Protein AF-A0A8T2MZB4-F1 (afdb_monomer_lite)

pLDDT: mean 82.2, std 11.75, range [48.06, 97.0]

InterPro domains:
  IPR006904 Protein of unknown function DUF716 [PF04819] (97-172)
  IPR042127 Transmembrane protein 45 [PTHR16007] (1-105)

Radius of gyration: 24.37 Å; chains: 1; bounding box: 80×45×60 Å

Organism: NCBI:txid121402

Foldseek 3Di:
DDALCNLLVLLVVLQVVLLVLLQVLLLLVLVCVVDPPPPPDPPVVVLVVLLVQLVVLLVVLVVQPPPPPPPCQADPVVRDGDPPVCVVVNVVSVVSNVLSVCSNPVPPDSVSSLVSSLVSNLSSVVSNVVSCQCHPPDDDHHDPPDPVSVVCSVVVSVVSSVVSVVSSVVSSVVSVVVSVVVVVVVVVVVVVVVVVVVVVVVD

Structure (mmCIF, N/CA/C/O backbone):
data_AF-A0A8T2MZB4-F1
#
_entry.id   AF-A0A8T2MZB4-F1
#
loop_
_atom_site.group_PDB
_atom_site.id
_atom_site.type_symbol
_atom_site.label_atom_id
_atom_site.label_alt_id
_atom_site.label_comp_id
_atom_site.label_asym_id
_atom_site.label_entity_id
_atom_site.label_seq_id
_atom_site.pdbx_PDB_ins_code
_atom_site.Cartn_x
_atom_site.Cartn_y
_atom_site.Cartn_z
_atom_site.occupancy
_atom_site.B_iso_or_equiv
_atom_site.auth_seq_id
_atom_site.auth_comp_id
_atom_site.auth_asym_id
_atom_site.auth_atom_id
_atom_site.pdbx_PDB_model_num
ATOM 1 N N . MET A 1 1 ? 6.663 -14.158 -22.950 1.00 48.06 1 MET A N 1
ATOM 2 C CA . MET A 1 1 ? 7.097 -12.838 -23.460 1.00 48.06 1 MET A CA 1
ATOM 3 C C . MET A 1 1 ? 6.573 -11.789 -22.487 1.00 48.06 1 MET A C 1
ATOM 5 O O . MET A 1 1 ? 5.388 -11.847 -22.174 1.00 48.06 1 MET A O 1
ATOM 9 N N . ALA A 1 2 ? 7.429 -10.935 -21.920 1.00 68.12 2 ALA A N 1
ATOM 10 C CA . ALA A 1 2 ? 6.992 -9.907 -20.970 1.00 68.12 2 ALA A CA 1
ATOM 11 C C . ALA A 1 2 ? 6.091 -8.887 -21.687 1.00 68.12 2 ALA A C 1
ATOM 13 O O . ALA A 1 2 ? 6.377 -8.512 -22.820 1.00 68.12 2 ALA A O 1
ATOM 14 N N . ASN A 1 3 ? 4.989 -8.481 -21.059 1.00 82.94 3 ASN A N 1
ATOM 15 C CA . ASN A 1 3 ? 4.061 -7.497 -21.612 1.00 82.94 3 ASN A CA 1
ATOM 16 C C . ASN A 1 3 ? 3.444 -6.646 -20.492 1.00 82.94 3 ASN A C 1
ATOM 18 O O . ASN A 1 3 ? 3.556 -6.978 -19.306 1.00 82.94 3 ASN A O 1
ATOM 22 N N . PHE A 1 4 ? 2.763 -5.565 -20.878 1.00 84.75 4 PHE A N 1
ATOM 23 C CA . PHE A 1 4 ? 2.080 -4.673 -19.941 1.00 84.75 4 PHE A CA 1
ATOM 24 C C . PHE A 1 4 ? 1.067 -5.419 -19.062 1.00 84.75 4 PHE A C 1
ATOM 26 O O . PHE A 1 4 ? 1.038 -5.226 -17.851 1.00 84.75 4 PHE A O 1
ATOM 33 N N . LYS A 1 5 ? 0.281 -6.339 -19.643 1.00 83.56 5 LYS A N 1
ATOM 34 C CA . LYS A 1 5 ? -0.719 -7.132 -18.903 1.00 83.56 5 LYS A CA 1
ATOM 35 C C . LYS A 1 5 ? -0.090 -7.959 -17.775 1.00 83.56 5 LYS A C 1
ATOM 37 O O . LYS A 1 5 ? -0.665 -8.039 -16.695 1.00 83.56 5 LYS A O 1
ATOM 42 N N . GLY A 1 6 ? 1.097 -8.518 -18.004 1.00 81.88 6 GLY A N 1
ATOM 43 C CA . GLY A 1 6 ? 1.862 -9.279 -17.017 1.00 81.88 6 GLY A CA 1
ATOM 44 C C . GLY A 1 6 ? 2.345 -8.442 -15.831 1.00 81.88 6 GLY A C 1
ATOM 45 O O . GLY A 1 6 ? 2.576 -9.005 -14.770 1.00 81.88 6 GLY A O 1
ATOM 46 N N . HIS A 1 7 ? 2.436 -7.117 -15.979 1.00 83.12 7 HIS A N 1
ATOM 47 C CA . HIS A 1 7 ? 2.750 -6.186 -14.889 1.00 83.12 7 HIS A CA 1
ATOM 48 C C . HIS A 1 7 ? 1.477 -5.599 -14.258 1.00 83.12 7 HIS A C 1
ATOM 50 O O . HIS A 1 7 ? 1.369 -5.501 -13.038 1.00 83.12 7 HIS A O 1
ATOM 56 N N . ALA A 1 8 ? 0.468 -5.276 -15.070 1.00 87.75 8 ALA A N 1
ATOM 57 C CA . ALA A 1 8 ? -0.791 -4.701 -14.605 1.00 87.75 8 ALA A CA 1
ATOM 58 C C . ALA A 1 8 ? -1.623 -5.675 -13.754 1.00 87.75 8 ALA A C 1
ATOM 60 O O . ALA A 1 8 ? -2.309 -5.244 -12.829 1.00 87.75 8 ALA A O 1
ATOM 61 N N . LEU A 1 9 ? -1.566 -6.982 -14.038 1.00 88.06 9 LEU A N 1
ATOM 62 C CA . LEU A 1 9 ? -2.318 -8.001 -13.299 1.00 88.06 9 LEU A CA 1
ATOM 63 C C . LEU A 1 9 ? -1.845 -8.163 -11.840 1.00 88.06 9 LEU A C 1
ATOM 65 O O . LEU A 1 9 ? -2.681 -8.007 -10.945 1.00 88.06 9 LEU A O 1
ATOM 69 N N . PRO A 1 10 ? -0.548 -8.400 -11.545 1.00 87.12 10 PRO A N 1
ATOM 70 C CA . PRO A 1 10 ? -0.070 -8.379 -10.163 1.00 87.12 10 PRO A CA 1
ATOM 71 C C . PRO A 1 10 ? -0.248 -6.994 -9.527 1.00 87.12 10 PRO A C 1
ATOM 73 O O . PRO A 1 10 ? -0.657 -6.916 -8.369 1.00 87.12 10 PRO A O 1
ATOM 76 N N . GLY A 1 11 ? -0.052 -5.905 -10.283 1.00 89.62 11 GLY A N 1
ATOM 77 C CA . GLY A 1 11 ? -0.312 -4.543 -9.807 1.00 89.62 11 GLY A CA 1
ATOM 78 C C . GLY A 1 11 ? -1.746 -4.344 -9.302 1.00 89.62 11 GLY A C 1
ATOM 79 O O . GLY A 1 11 ? -1.952 -3.869 -8.187 1.00 89.62 11 GLY A O 1
ATOM 80 N N . SER A 1 12 ? -2.739 -4.788 -10.078 1.00 91.94 12 SER A N 1
ATOM 81 C CA . SER A 1 12 ? -4.162 -4.746 -9.712 1.00 91.94 12 SER A CA 1
ATOM 82 C C . SER A 1 12 ? -4.444 -5.520 -8.427 1.00 91.94 12 SER A C 1
ATOM 84 O O . SER A 1 12 ? -5.143 -5.022 -7.546 1.00 91.94 12 SER A O 1
ATOM 86 N N . PHE A 1 13 ? -3.882 -6.726 -8.300 1.00 90.81 13 PHE A N 1
ATOM 87 C CA . PHE A 1 13 ? -4.045 -7.554 -7.107 1.00 90.81 13 PHE A CA 1
ATOM 88 C C . PHE A 1 13 ? -3.525 -6.830 -5.858 1.00 90.81 13 PHE A C 1
ATOM 90 O O . PHE A 1 13 ? -4.257 -6.676 -4.881 1.00 90.81 13 PHE A O 1
ATOM 97 N N . PHE A 1 14 ? -2.298 -6.307 -5.905 1.00 91.81 14 PHE A N 1
ATOM 98 C CA . PHE A 1 14 ? -1.714 -5.574 -4.781 1.00 91.81 14 PHE A CA 1
ATOM 99 C C . PHE A 1 14 ? -2.481 -4.290 -4.437 1.00 91.81 14 PHE A C 1
ATOM 101 O O . PHE A 1 14 ? -2.674 -4.010 -3.254 1.00 91.81 14 PHE A O 1
ATOM 108 N N . LEU A 1 15 ? -2.976 -3.548 -5.434 1.00 92.94 15 LEU A N 1
ATOM 109 C CA . LEU A 1 15 ? -3.782 -2.344 -5.207 1.00 92.94 15 LEU A CA 1
ATOM 110 C C . LEU A 1 15 ? -5.116 -2.651 -4.532 1.00 92.94 15 LEU A C 1
ATOM 112 O O . LEU A 1 15 ? -5.453 -2.008 -3.541 1.00 92.94 15 LEU A O 1
ATOM 116 N N . LEU A 1 16 ? -5.865 -3.632 -5.038 1.00 92.94 16 LEU A N 1
ATOM 117 C CA . LEU A 1 16 ? -7.175 -3.981 -4.489 1.00 92.94 16 LEU A CA 1
ATOM 118 C C . LEU A 1 16 ? -7.058 -4.459 -3.041 1.00 92.94 16 LEU A C 1
ATOM 120 O O . LEU A 1 16 ? -7.773 -3.966 -2.170 1.00 92.94 16 LEU A O 1
ATOM 124 N N . PHE A 1 17 ? -6.118 -5.368 -2.766 1.00 90.56 17 PHE A N 1
ATOM 125 C CA . PHE A 1 17 ? -5.876 -5.842 -1.406 1.00 90.56 17 PHE A CA 1
ATOM 126 C C . PHE A 1 17 ? -5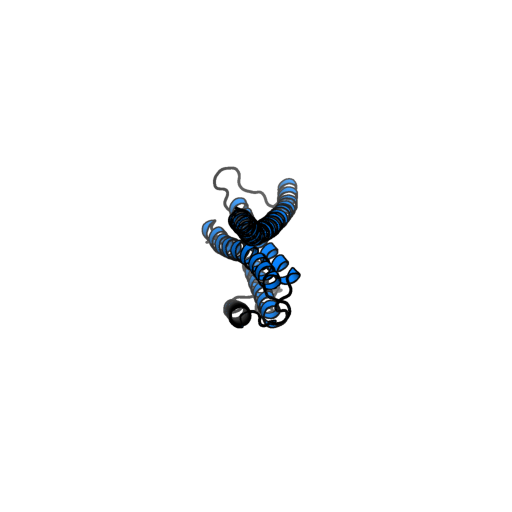.317 -4.736 -0.503 1.00 90.56 17 PHE A C 1
ATOM 128 O O . PHE A 1 17 ? -5.767 -4.594 0.632 1.00 90.56 17 PHE A O 1
ATOM 135 N N . GLY A 1 18 ? -4.389 -3.915 -1.000 1.00 92.00 18 GLY A N 1
ATOM 136 C CA . GLY A 1 18 ? -3.830 -2.775 -0.275 1.00 92.00 18 GLY A CA 1
ATOM 137 C C . GLY A 1 18 ? -4.894 -1.764 0.156 1.00 92.00 18 GLY A C 1
ATOM 138 O O . GLY A 1 18 ? -4.974 -1.418 1.336 1.00 92.00 18 GLY A O 1
ATOM 139 N N . LEU A 1 19 ? -5.763 -1.355 -0.774 1.00 92.00 19 LEU A N 1
ATOM 140 C CA . LEU A 1 19 ? -6.878 -0.445 -0.505 1.00 92.00 19 LEU A CA 1
ATOM 141 C C . LEU A 1 19 ? -7.899 -1.069 0.450 1.00 92.00 19 LEU A C 1
ATOM 143 O O . LEU A 1 19 ? -8.295 -0.427 1.423 1.00 92.00 19 LEU A O 1
ATOM 147 N N . TRP A 1 20 ? -8.262 -2.336 0.233 1.00 91.19 20 TRP A N 1
ATOM 148 C CA . TRP A 1 20 ? -9.129 -3.085 1.144 1.00 91.19 20 TRP A CA 1
ATOM 149 C C . TRP A 1 20 ? -8.587 -3.088 2.579 1.00 91.19 20 TRP A C 1
ATOM 151 O O . TRP A 1 20 ? -9.307 -2.774 3.528 1.00 91.19 20 TRP A O 1
ATOM 161 N N . TRP A 1 21 ? -7.299 -3.387 2.751 1.00 89.75 21 TRP A N 1
ATOM 162 C CA . TRP A 1 21 ? -6.653 -3.384 4.058 1.00 89.75 21 TRP A CA 1
ATOM 163 C C . TRP A 1 21 ? -6.601 -1.986 4.677 1.00 89.75 21 TRP A C 1
ATOM 165 O O . TRP A 1 21 ? -6.874 -1.852 5.870 1.00 89.75 21 TRP A O 1
ATOM 175 N N . SER A 1 22 ? -6.360 -0.945 3.874 1.00 90.44 22 SER A N 1
ATOM 176 C CA . SER A 1 22 ? -6.352 0.445 4.353 1.00 90.44 22 SER A CA 1
ATOM 177 C C . SER A 1 22 ? -7.692 0.897 4.954 1.00 90.44 22 SER A C 1
ATOM 179 O O . SER A 1 22 ? -7.705 1.794 5.788 1.00 90.44 22 SER A O 1
ATOM 181 N N . VAL A 1 23 ? -8.805 0.252 4.580 1.00 88.62 23 VAL A N 1
ATOM 182 C CA . VAL A 1 23 ? -10.151 0.515 5.117 1.00 88.62 23 VAL A CA 1
ATOM 183 C C . VAL A 1 23 ? -10.511 -0.448 6.255 1.00 88.62 23 VAL A C 1
ATOM 185 O O . VAL A 1 23 ? -11.019 -0.019 7.293 1.00 88.62 23 VAL A O 1
ATOM 188 N N . LYS A 1 24 ? -10.207 -1.749 6.112 1.00 86.06 24 LYS A N 1
ATOM 189 C CA . LYS A 1 24 ? -10.470 -2.792 7.129 1.00 86.06 24 LYS A CA 1
ATOM 190 C C . LYS A 1 24 ? -9.876 -2.420 8.492 1.00 86.06 24 LYS A C 1
ATOM 192 O O . LYS A 1 24 ? -10.519 -2.631 9.521 1.00 86.06 24 LYS A O 1
ATOM 197 N N . TYR A 1 25 ? -8.652 -1.894 8.512 1.00 83.38 25 TYR A N 1
ATOM 198 C CA . TYR A 1 25 ? -7.907 -1.670 9.751 1.00 83.38 25 TYR A CA 1
ATOM 199 C C . TYR A 1 25 ? -8.412 -0.495 10.600 1.00 83.38 25 TYR A C 1
ATOM 201 O O . TYR A 1 25 ? -8.701 -0.718 11.781 1.00 83.38 25 TYR A O 1
ATOM 209 N N . PRO A 1 26 ? -8.626 0.716 10.048 1.00 84.00 26 PRO A N 1
ATOM 210 C CA . PRO A 1 26 ? -9.285 1.784 10.794 1.00 84.00 26 PRO A CA 1
ATOM 211 C C . PRO A 1 26 ? -10.687 1.375 11.268 1.00 84.00 26 PRO A C 1
ATOM 213 O O . PRO A 1 26 ? -11.017 1.610 12.426 1.00 84.00 26 PRO A O 1
ATOM 216 N N . LEU A 1 27 ? -11.475 0.667 10.444 1.00 83.19 27 LEU A N 1
ATOM 217 C CA . LEU A 1 27 ? -12.797 0.165 10.851 1.00 83.19 27 LEU A CA 1
ATOM 218 C C . LEU A 1 27 ? -12.718 -0.770 12.064 1.00 83.19 27 LEU A C 1
ATOM 220 O O . LEU A 1 27 ? -13.502 -0.641 13.005 1.00 83.19 27 LEU A O 1
ATOM 224 N N . ARG A 1 28 ? -11.750 -1.696 12.078 1.00 80.56 28 ARG A N 1
ATOM 225 C CA . ARG A 1 28 ? -11.491 -2.577 13.228 1.00 80.56 28 ARG A CA 1
ATOM 226 C C . ARG A 1 28 ? -11.149 -1.766 14.479 1.00 80.56 28 ARG A C 1
ATOM 228 O O . ARG A 1 28 ? -11.620 -2.099 15.567 1.00 80.56 28 ARG A O 1
ATOM 235 N N . GLN A 1 29 ? -10.341 -0.719 14.337 1.00 78.69 29 GLN A N 1
ATOM 236 C CA . GLN A 1 29 ? -9.942 0.148 15.444 1.00 78.69 29 GLN A CA 1
ATOM 237 C C . GLN A 1 29 ? -11.126 0.950 16.003 1.00 78.69 29 GLN A C 1
ATOM 239 O O . GLN A 1 29 ? -11.317 0.995 17.221 1.00 78.69 29 GLN A O 1
ATOM 244 N N . CYS A 1 30 ? -11.957 1.516 15.130 1.00 78.12 30 CYS A N 1
ATOM 245 C CA . CYS A 1 30 ? -13.206 2.185 15.488 1.00 78.12 30 CYS A CA 1
ATOM 246 C C . CYS A 1 30 ? -14.147 1.234 16.235 1.00 78.12 30 CYS A C 1
ATOM 248 O O . CYS A 1 30 ? -14.628 1.529 17.330 1.00 78.12 30 CYS A O 1
ATOM 250 N N . TRP A 1 31 ? -14.312 0.015 15.718 1.00 75.50 31 TRP A N 1
ATOM 251 C CA . TRP A 1 31 ? -15.112 -1.014 16.378 1.00 75.50 31 TRP A CA 1
ATOM 252 C C . TRP A 1 31 ? -14.603 -1.336 17.789 1.00 75.50 31 TRP A C 1
ATOM 254 O O . TRP A 1 31 ? -15.399 -1.461 18.721 1.00 75.50 31 TRP A O 1
ATOM 264 N N . ARG A 1 32 ? -13.279 -1.434 17.988 1.00 71.62 32 ARG A N 1
ATOM 265 C CA . ARG A 1 32 ? -12.690 -1.638 19.326 1.00 71.62 32 ARG A CA 1
ATOM 266 C C . ARG A 1 32 ? -13.008 -0.491 20.275 1.00 71.62 32 ARG A C 1
ATOM 268 O O . ARG A 1 32 ? -13.353 -0.743 21.425 1.00 71.62 32 ARG A O 1
ATOM 275 N N . ARG A 1 33 ? -12.918 0.755 19.804 1.00 70.50 33 ARG A N 1
ATOM 276 C CA . ARG A 1 33 ? -13.281 1.943 20.593 1.00 70.50 33 ARG A CA 1
ATOM 277 C C . ARG A 1 33 ? -14.776 1.970 20.931 1.00 70.50 33 ARG A C 1
ATOM 279 O O . ARG A 1 33 ? -15.173 2.620 21.896 1.00 70.50 33 ARG A O 1
ATOM 286 N N . GLY A 1 34 ? -15.618 1.304 20.138 1.00 65.19 34 GLY A N 1
ATOM 287 C CA . GLY A 1 34 ? -17.073 1.164 20.313 1.00 65.19 34 GLY A CA 1
ATOM 288 C C . GLY A 1 34 ? -17.515 0.284 21.470 1.00 65.19 34 GLY A C 1
ATOM 289 O O . GLY A 1 34 ? -18.608 0.483 21.999 1.00 65.19 34 GLY A O 1
ATOM 290 N N . GLN A 1 35 ? -16.693 -0.681 21.876 1.00 64.81 35 GLN A N 1
ATOM 291 C CA . GLN A 1 35 ? -17.111 -1.672 22.859 1.00 64.81 35 GLN A CA 1
ATOM 292 C C . GLN A 1 35 ? -17.032 -1.133 24.301 1.00 64.81 35 GLN A C 1
ATOM 294 O O . GLN A 1 35 ? -16.045 -0.494 24.673 1.00 64.81 35 GLN A O 1
ATOM 299 N N . PRO A 1 36 ? -18.043 -1.407 25.152 1.00 58.94 36 PRO A N 1
ATOM 300 C CA . PRO A 1 36 ? -18.000 -1.045 26.565 1.00 58.94 36 PRO A CA 1
ATOM 301 C C . PRO A 1 36 ? -16.822 -1.736 27.270 1.00 58.94 36 PRO A C 1
ATOM 303 O O . PRO A 1 36 ? -16.539 -2.910 27.019 1.00 58.94 36 PRO A O 1
ATOM 306 N N . ARG A 1 37 ? -16.165 -0.995 28.178 1.00 55.53 37 ARG A N 1
ATOM 307 C CA . ARG A 1 37 ? -14.866 -1.258 28.846 1.00 55.53 37 ARG A CA 1
ATOM 308 C C . ARG A 1 37 ? -14.662 -2.625 29.543 1.00 55.53 37 ARG A C 1
ATOM 310 O O . ARG A 1 37 ? -13.612 -2.829 30.135 1.00 55.53 37 ARG A O 1
ATOM 317 N N . GLY A 1 38 ? -15.600 -3.568 29.468 1.00 53.62 38 GLY A N 1
ATOM 318 C CA . GLY A 1 38 ? -15.530 -4.873 30.140 1.00 53.62 38 GLY A CA 1
ATOM 319 C C . GLY A 1 38 ? -15.660 -6.109 29.244 1.00 53.62 38 GLY A C 1
ATOM 320 O O . GLY A 1 38 ? -15.556 -7.220 29.752 1.00 53.62 38 GLY A O 1
ATOM 321 N N . ARG A 1 39 ? -15.887 -5.973 27.927 1.00 52.78 39 ARG A N 1
ATOM 322 C CA . ARG A 1 39 ? -16.076 -7.127 27.020 1.00 52.78 39 ARG A CA 1
ATOM 323 C C . ARG A 1 39 ? -14.993 -7.164 25.943 1.00 52.78 39 ARG A C 1
ATOM 325 O O . ARG A 1 39 ? -15.271 -7.062 24.758 1.00 52.78 39 ARG A O 1
ATOM 332 N N . SER A 1 40 ? -13.743 -7.329 26.369 1.00 49.91 40 SER A N 1
ATOM 333 C CA . SER A 1 40 ? -12.529 -7.372 25.536 1.00 49.91 40 SER A CA 1
ATOM 334 C C . SER A 1 40 ? -12.366 -8.656 24.704 1.00 4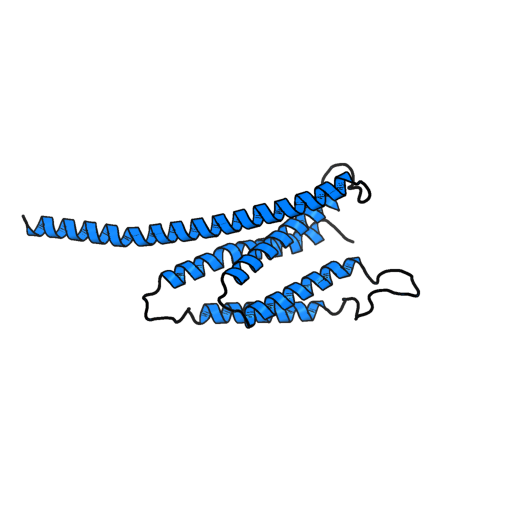9.91 40 SER A C 1
ATOM 336 O O . SER A 1 40 ? -11.256 -9.141 24.498 1.00 49.91 40 SER A O 1
ATOM 338 N N . ARG A 1 41 ? -13.455 -9.229 24.181 1.00 54.62 41 ARG A N 1
ATOM 339 C CA . ARG A 1 41 ? -13.343 -10.192 23.083 1.00 54.62 41 ARG A CA 1
ATOM 340 C C . ARG A 1 41 ? -13.587 -9.431 21.796 1.00 54.62 41 ARG A C 1
ATOM 342 O O . ARG A 1 41 ? -14.729 -9.279 21.366 1.00 54.62 41 ARG A O 1
ATOM 349 N N . LEU A 1 42 ? -12.493 -9.016 21.153 1.00 56.88 42 LEU A N 1
ATOM 350 C CA . LEU A 1 42 ? -12.499 -8.880 19.701 1.00 56.88 42 LEU A CA 1
ATOM 351 C C . LEU A 1 42 ? -13.252 -10.102 19.145 1.00 56.88 42 LEU A C 1
ATOM 353 O O . LEU A 1 42 ? -12.959 -11.211 19.615 1.00 56.88 42 LEU A O 1
ATOM 357 N N . PRO A 1 43 ? -14.238 -9.948 18.240 1.00 59.16 43 PRO A N 1
ATOM 358 C CA . PRO A 1 43 ? -14.933 -11.098 17.684 1.00 59.16 43 PRO A CA 1
ATOM 359 C C . PRO A 1 43 ? -13.882 -12.112 17.259 1.00 59.16 43 PRO A C 1
ATOM 361 O O . PRO A 1 43 ? -13.012 -11.790 16.453 1.00 59.16 43 PRO A O 1
ATOM 364 N N . GLN A 1 44 ? -13.913 -13.307 17.851 1.00 62.94 44 GLN A N 1
ATOM 365 C CA . GLN A 1 44 ? -12.912 -14.356 17.624 1.00 62.94 44 GLN A CA 1
ATOM 366 C C . GLN A 1 44 ? -12.711 -14.603 16.118 1.00 62.94 44 GLN A C 1
ATOM 368 O O . GLN A 1 44 ? -11.624 -14.948 15.675 1.00 62.94 44 GLN A O 1
ATOM 373 N N . PHE A 1 45 ? -13.751 -14.302 15.341 1.00 69.12 45 PHE A N 1
ATOM 374 C CA . PHE A 1 45 ? -13.780 -14.133 13.899 1.00 69.12 45 PHE A CA 1
ATOM 375 C C . PHE A 1 45 ? -12.634 -13.299 13.288 1.00 69.12 45 PHE A C 1
ATOM 377 O O . PHE A 1 45 ? -11.966 -13.808 12.397 1.00 69.12 45 PHE A O 1
ATOM 384 N N . PHE A 1 46 ? -12.338 -12.079 13.757 1.00 71.44 46 PHE A N 1
ATOM 385 C CA . PHE A 1 46 ? -11.256 -11.255 13.186 1.00 71.44 46 PHE A CA 1
ATOM 386 C C . PHE A 1 46 ? -9.882 -11.902 13.391 1.00 71.44 46 PHE A C 1
ATOM 388 O O . PHE A 1 46 ? -9.101 -11.999 12.452 1.00 71.44 46 PHE A O 1
ATOM 395 N N . ASN A 1 47 ? -9.632 -12.451 14.583 1.00 74.56 47 ASN A N 1
ATOM 396 C CA . ASN A 1 47 ? -8.390 -13.173 14.873 1.00 74.56 47 ASN A CA 1
ATOM 397 C C . ASN A 1 47 ? -8.265 -14.480 14.078 1.00 74.56 47 ASN A C 1
ATOM 399 O O . ASN A 1 47 ? -7.153 -14.903 13.765 1.00 74.56 47 ASN A O 1
ATOM 403 N N . ARG A 1 48 ? -9.390 -15.135 13.761 1.00 81.12 48 ARG A N 1
ATOM 404 C CA . ARG A 1 48 ? -9.421 -16.310 12.878 1.00 81.12 48 ARG A CA 1
ATOM 405 C C . ARG A 1 48 ? -9.143 -15.917 11.430 1.00 81.12 48 ARG A C 1
ATOM 407 O O . ARG A 1 48 ? -8.366 -16.610 10.789 1.00 81.12 48 ARG A O 1
ATOM 414 N N . ILE A 1 49 ? -9.718 -14.815 10.945 1.00 83.12 49 ILE A N 1
ATOM 415 C CA . ILE A 1 49 ? -9.449 -14.295 9.599 1.00 83.12 49 ILE A CA 1
ATOM 416 C C . ILE A 1 49 ? -7.977 -13.940 9.452 1.00 83.12 49 ILE A C 1
ATOM 418 O O . ILE A 1 49 ? -7.365 -14.397 8.501 1.00 83.12 49 ILE A O 1
ATOM 422 N N . ASP A 1 50 ? -7.399 -13.181 10.385 1.00 83.06 50 ASP A N 1
ATOM 423 C CA . ASP A 1 50 ? -6.000 -12.753 10.272 1.00 83.06 50 ASP A CA 1
ATOM 424 C C . ASP A 1 50 ? -5.040 -13.957 10.326 1.00 83.06 50 ASP A C 1
ATOM 426 O O . ASP A 1 50 ? -4.060 -14.005 9.588 1.00 83.06 50 ASP A O 1
ATOM 430 N N . LEU A 1 51 ? -5.362 -14.984 11.128 1.00 87.44 51 LEU A N 1
ATOM 431 C CA . LEU A 1 51 ? -4.609 -16.241 11.156 1.00 87.44 51 LEU A CA 1
ATOM 432 C C . LEU A 1 51 ? -4.715 -17.010 9.832 1.00 87.44 51 LEU A C 1
ATOM 434 O O . LEU A 1 51 ? -3.708 -17.512 9.344 1.00 87.44 51 LEU A O 1
ATOM 438 N N . VAL A 1 52 ? -5.919 -17.122 9.266 1.00 89.44 52 VAL A N 1
ATOM 439 C CA . VAL A 1 52 ? -6.140 -17.783 7.971 1.00 89.44 52 VAL A CA 1
ATOM 440 C C . VAL A 1 52 ? -5.450 -17.001 6.854 1.00 89.44 52 VAL A C 1
ATOM 442 O O . VAL A 1 52 ? -4.782 -17.600 6.021 1.00 89.44 52 VAL A O 1
ATOM 445 N N . GLU A 1 53 ? -5.545 -15.673 6.863 1.00 88.44 53 GLU A N 1
ATOM 446 C CA . GLU A 1 53 ? -4.883 -14.782 5.911 1.00 88.44 53 GLU A CA 1
ATOM 447 C C . GLU A 1 53 ? -3.356 -14.940 5.985 1.00 88.44 53 GLU A C 1
ATOM 449 O O . GLU A 1 53 ? -2.714 -15.158 4.958 1.00 88.44 53 GLU A O 1
ATOM 454 N N . GLY A 1 54 ? -2.776 -14.917 7.190 1.00 89.88 54 GLY A N 1
ATOM 455 C CA . GLY A 1 54 ? -1.346 -15.143 7.408 1.00 89.88 54 GLY A CA 1
ATOM 456 C C . GLY A 1 54 ? -0.894 -16.546 6.989 1.00 89.88 54 GLY A C 1
ATOM 457 O O . GLY A 1 54 ? 0.106 -16.688 6.288 1.00 89.88 54 GLY A O 1
ATOM 458 N N . ALA A 1 55 ? -1.660 -17.585 7.335 1.00 90.44 55 ALA A N 1
ATOM 459 C CA . ALA A 1 55 ? -1.363 -18.964 6.943 1.00 90.44 55 ALA A CA 1
ATOM 460 C C . ALA A 1 55 ? -1.409 -19.156 5.420 1.00 90.44 55 ALA A C 1
ATOM 462 O O . ALA A 1 55 ? -0.519 -19.793 4.858 1.00 90.44 55 ALA A O 1
ATOM 463 N N . LEU A 1 56 ? -2.398 -18.565 4.740 1.00 90.56 56 LEU A N 1
ATOM 464 C CA . LEU A 1 56 ? -2.484 -18.581 3.280 1.00 90.56 56 LEU A CA 1
ATOM 465 C C . LEU A 1 56 ? -1.300 -17.846 2.644 1.00 90.56 56 LEU A C 1
ATOM 467 O O . LEU A 1 56 ? -0.712 -18.371 1.703 1.00 90.56 56 LEU A O 1
ATOM 471 N N . LYS A 1 57 ? -0.899 -16.680 3.170 1.00 90.25 57 LYS A N 1
ATOM 472 C CA . LYS A 1 57 ? 0.287 -15.946 2.688 1.00 90.25 57 LYS A CA 1
ATOM 473 C C . LYS A 1 57 ? 1.550 -16.791 2.774 1.00 90.25 57 LYS A C 1
ATOM 475 O O . LYS A 1 57 ? 2.288 -16.875 1.797 1.00 90.25 57 LYS A O 1
ATOM 480 N N . ILE A 1 58 ? 1.770 -17.441 3.918 1.00 89.12 58 ILE A N 1
ATOM 481 C CA . ILE A 1 58 ? 2.908 -18.341 4.130 1.00 89.12 58 ILE A CA 1
ATOM 482 C C . ILE A 1 58 ? 2.845 -19.504 3.136 1.00 89.12 58 ILE A C 1
ATOM 484 O O . ILE A 1 58 ? 3.816 -19.752 2.427 1.00 89.12 58 ILE A O 1
ATOM 488 N N . PHE A 1 59 ? 1.698 -20.180 3.037 1.00 87.94 59 PHE A N 1
ATOM 489 C CA . PHE A 1 59 ? 1.514 -21.311 2.130 1.00 87.94 59 PHE A CA 1
ATOM 490 C C . PHE A 1 59 ? 1.812 -20.936 0.673 1.00 87.94 59 PHE A C 1
ATOM 492 O O . PHE A 1 59 ? 2.618 -21.596 0.022 1.00 87.94 59 PHE A O 1
ATOM 499 N N . PHE A 1 60 ? 1.223 -19.847 0.172 1.00 83.44 60 PHE A N 1
ATOM 500 C CA . PHE A 1 60 ? 1.486 -19.384 -1.188 1.00 83.44 60 PHE A CA 1
ATOM 501 C C . PHE A 1 60 ? 2.941 -18.946 -1.367 1.00 83.44 60 PHE A C 1
ATOM 503 O O . PHE A 1 60 ? 3.550 -19.317 -2.364 1.00 83.44 60 PHE A O 1
ATOM 510 N N . ALA A 1 61 ? 3.536 -18.236 -0.404 1.00 85.12 61 ALA A N 1
ATOM 511 C CA . ALA A 1 61 ? 4.942 -17.846 -0.485 1.00 85.12 61 ALA A CA 1
ATOM 512 C C . ALA A 1 61 ? 5.862 -19.062 -0.675 1.00 85.12 61 ALA A C 1
ATOM 514 O O . ALA A 1 61 ? 6.722 -19.024 -1.546 1.00 85.12 61 ALA A O 1
ATOM 515 N N . PHE A 1 62 ? 5.642 -20.159 0.059 1.00 75.81 62 PHE A N 1
ATOM 516 C CA . PHE A 1 62 ? 6.427 -21.390 -0.090 1.00 75.81 62 PHE A CA 1
ATOM 517 C C . PHE A 1 62 ? 6.205 -22.101 -1.435 1.00 75.81 62 PHE A C 1
ATOM 519 O O . PHE A 1 62 ? 7.161 -22.606 -2.019 1.00 75.81 62 PHE A O 1
ATOM 526 N N . GLN A 1 63 ? 4.977 -22.100 -1.963 1.00 69.50 63 GLN A N 1
ATOM 527 C CA . GLN A 1 63 ? 4.641 -22.765 -3.231 1.00 69.50 63 GLN A CA 1
ATOM 528 C C . GLN A 1 63 ? 5.223 -22.074 -4.473 1.00 69.50 63 GLN A C 1
ATOM 530 O O . GLN A 1 63 ? 5.332 -22.708 -5.518 1.00 69.50 63 GLN A O 1
ATOM 535 N N . PHE A 1 64 ? 5.608 -20.798 -4.378 1.00 62.34 64 PHE A N 1
ATOM 536 C CA . PHE A 1 64 ? 6.190 -20.029 -5.487 1.00 62.34 64 PHE A CA 1
ATOM 537 C C . PHE A 1 64 ? 7.729 -19.906 -5.433 1.00 62.34 64 PHE A C 1
ATOM 539 O O . PHE A 1 64 ? 8.335 -19.328 -6.335 1.00 62.34 64 PHE A O 1
ATOM 546 N N . VAL A 1 65 ? 8.380 -20.519 -4.436 1.00 59.28 65 VAL A N 1
ATOM 547 C CA . VAL A 1 65 ? 9.843 -20.721 -4.371 1.00 59.28 65 VAL A CA 1
ATOM 548 C C . VAL A 1 65 ? 10.428 -21.824 -5.301 1.00 59.28 65 VAL A C 1
ATOM 550 O O . VAL A 1 65 ? 11.647 -21.816 -5.466 1.00 59.28 65 VAL A O 1
ATOM 553 N N . PRO A 1 66 ? 9.681 -22.727 -5.985 1.00 50.91 66 PRO A N 1
ATOM 554 C CA . PRO A 1 66 ? 10.294 -23.803 -6.782 1.00 50.91 66 PRO A CA 1
ATOM 555 C C . PRO A 1 66 ? 11.193 -23.361 -7.950 1.00 50.91 66 PRO A C 1
ATOM 557 O O . PRO A 1 66 ? 12.078 -24.114 -8.330 1.00 50.91 66 PRO A O 1
ATOM 560 N N . ASP A 1 67 ? 11.012 -22.157 -8.508 1.00 50.78 67 ASP A N 1
ATOM 561 C CA . ASP A 1 67 ? 11.785 -21.655 -9.666 1.00 50.78 67 ASP A CA 1
ATOM 562 C C . ASP A 1 67 ? 12.783 -20.529 -9.325 1.00 50.78 67 ASP A C 1
ATOM 564 O O . ASP A 1 67 ? 13.390 -19.916 -10.218 1.00 50.78 67 ASP A O 1
ATOM 568 N N . GLY A 1 68 ? 12.964 -20.240 -8.033 1.00 55.16 68 GLY A N 1
ATOM 569 C CA . GLY A 1 68 ? 13.972 -19.295 -7.561 1.00 55.16 68 GLY A CA 1
ATOM 570 C C . GLY A 1 68 ? 15.397 -19.797 -7.846 1.00 55.16 68 GLY A C 1
ATOM 571 O O . GLY A 1 68 ? 15.619 -20.997 -8.025 1.00 55.16 68 GLY A O 1
ATOM 572 N N . PRO A 1 69 ? 16.410 -18.917 -7.901 1.00 51.31 69 PRO A N 1
ATOM 573 C CA . PRO A 1 69 ? 17.798 -19.366 -7.903 1.00 51.31 69 PRO A CA 1
ATOM 574 C C . PRO A 1 69 ? 18.013 -20.159 -6.610 1.00 51.31 69 PRO A C 1
ATOM 576 O O . PRO A 1 69 ? 17.869 -19.602 -5.526 1.00 51.31 69 PRO A O 1
ATOM 579 N N . HIS A 1 70 ? 18.286 -21.461 -6.726 1.00 56.34 70 HIS A N 1
ATOM 580 C CA . HIS A 1 70 ? 18.369 -22.432 -5.623 1.00 56.34 70 HIS A CA 1
ATOM 581 C C . HIS A 1 70 ? 19.612 -22.197 -4.731 1.00 56.34 70 HIS A C 1
ATOM 583 O O . HIS A 1 70 ? 20.424 -23.088 -4.516 1.00 56.34 70 HIS A O 1
ATOM 589 N N . GLY A 1 71 ? 19.834 -20.961 -4.281 1.00 56.59 71 GLY A N 1
ATOM 590 C CA . GLY A 1 71 ? 21.067 -20.516 -3.630 1.00 56.59 71 GLY A CA 1
ATOM 591 C C . GLY A 1 71 ? 22.217 -20.207 -4.598 1.00 56.59 71 GLY A C 1
ATOM 592 O O . GLY A 1 71 ? 23.230 -19.661 -4.174 1.00 56.59 71 GLY A O 1
ATOM 593 N N . HIS A 1 72 ? 22.067 -20.481 -5.900 1.00 59.97 72 HIS A N 1
ATOM 594 C CA . HIS A 1 72 ? 23.095 -20.195 -6.904 1.00 59.97 72 HIS A CA 1
ATOM 595 C C . HIS A 1 72 ? 22.870 -18.823 -7.558 1.00 59.97 72 HIS A C 1
ATOM 597 O O . HIS A 1 72 ? 22.159 -18.685 -8.554 1.00 59.97 72 HIS A O 1
ATOM 603 N N . LEU A 1 73 ? 23.447 -17.792 -6.937 1.00 64.81 73 LEU A N 1
ATOM 604 C CA . LEU A 1 73 ? 23.297 -16.379 -7.306 1.00 64.81 73 LEU A CA 1
ATOM 605 C C . LEU A 1 73 ? 23.985 -16.024 -8.630 1.00 64.81 73 LEU A C 1
ATOM 607 O O . LEU A 1 73 ? 23.431 -15.313 -9.470 1.00 64.81 73 LEU A O 1
ATOM 611 N N . TYR A 1 74 ? 25.198 -16.530 -8.812 1.00 69.75 74 TYR A N 1
ATOM 612 C CA . TYR A 1 74 ? 26.084 -16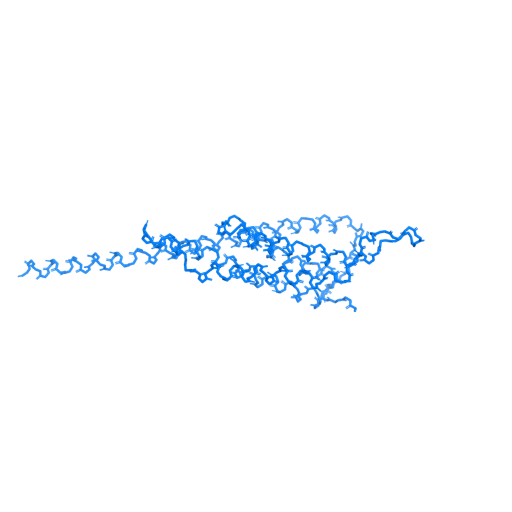.132 -9.890 1.00 69.75 74 TYR A CA 1
ATOM 613 C C . TYR A 1 74 ? 26.703 -17.373 -10.509 1.00 69.75 74 TYR A C 1
ATOM 615 O O . TYR A 1 74 ? 27.319 -18.174 -9.811 1.00 69.75 74 TYR A O 1
ATOM 623 N N . ASN A 1 75 ? 26.537 -17.536 -11.818 1.00 74.38 75 ASN A N 1
ATOM 624 C CA . ASN A 1 75 ? 27.244 -18.582 -12.531 1.00 74.38 75 ASN A CA 1
ATOM 625 C C . ASN A 1 75 ? 28.642 -18.060 -12.887 1.00 74.38 75 ASN A C 1
ATOM 627 O O . ASN A 1 75 ? 28.776 -17.232 -13.789 1.00 74.38 75 ASN A O 1
ATOM 631 N N . GLN A 1 76 ? 29.667 -18.531 -12.168 1.00 74.69 76 GLN A N 1
ATOM 632 C CA . GLN A 1 76 ? 31.063 -18.162 -12.434 1.00 74.69 76 GLN A CA 1
ATOM 633 C C . GLN A 1 76 ? 31.524 -18.577 -13.837 1.00 74.69 76 GLN A C 1
ATOM 635 O O . GLN A 1 76 ? 32.326 -17.869 -14.441 1.00 74.69 76 GLN A O 1
ATOM 640 N N . GLU A 1 77 ? 30.980 -19.668 -14.376 1.00 76.81 77 GLU A N 1
ATOM 641 C CA . GLU A 1 77 ? 31.312 -20.195 -15.702 1.00 76.81 77 GLU A CA 1
ATOM 642 C C . GLU A 1 77 ? 30.746 -19.310 -16.822 1.00 76.81 77 GLU A C 1
ATOM 644 O O . GLU A 1 77 ? 31.450 -18.946 -17.761 1.00 76.81 77 GLU A O 1
ATOM 649 N N . ALA A 1 78 ? 29.487 -18.884 -16.686 1.00 75.25 78 ALA A N 1
ATOM 650 C CA . ALA A 1 78 ? 28.813 -18.026 -17.664 1.00 75.25 78 ALA A CA 1
ATOM 651 C C . ALA A 1 78 ? 29.062 -16.517 -17.449 1.00 75.25 78 ALA A C 1
ATOM 653 O O . ALA A 1 78 ? 28.592 -15.699 -18.238 1.00 75.25 78 ALA A O 1
ATOM 654 N N . LYS A 1 79 ? 29.750 -16.131 -16.361 1.00 75.44 79 LYS A N 1
ATOM 655 C CA . LYS A 1 79 ? 29.919 -14.739 -15.891 1.00 75.44 79 LYS A CA 1
ATOM 656 C C . LYS A 1 79 ? 28.612 -13.929 -15.825 1.00 75.44 79 LYS A C 1
ATOM 658 O O . LYS A 1 79 ? 28.625 -12.701 -15.921 1.00 75.44 79 LYS A O 1
ATOM 663 N N . SER A 1 80 ? 27.476 -14.594 -15.629 1.00 70.50 80 SER A N 1
ATOM 664 C CA . SER A 1 80 ? 26.146 -13.979 -15.661 1.00 70.50 80 SER A CA 1
ATOM 665 C C . SER A 1 80 ? 25.329 -14.357 -14.428 1.00 70.50 80 SER A C 1
ATOM 667 O O . SER A 1 80 ? 25.355 -15.507 -13.981 1.00 70.50 80 SER A O 1
ATOM 669 N N . TRP A 1 81 ? 24.548 -13.408 -13.914 1.00 69.75 81 TRP A N 1
ATOM 670 C CA . TRP A 1 81 ? 23.578 -13.661 -12.850 1.00 69.75 81 TRP A CA 1
ATOM 671 C C . TRP A 1 81 ? 22.502 -14.641 -13.322 1.00 69.75 81 TRP A C 1
ATOM 673 O O . TRP A 1 81 ? 21.912 -14.466 -14.392 1.00 69.75 81 TRP A O 1
ATOM 683 N N . VAL A 1 82 ? 22.231 -15.676 -12.523 1.00 67.75 82 VAL A N 1
ATOM 684 C CA . VAL A 1 82 ? 21.248 -16.703 -12.888 1.00 67.75 82 VAL A CA 1
ATOM 685 C C . VAL A 1 82 ? 19.850 -16.096 -12.819 1.00 67.75 82 VAL A C 1
ATOM 687 O O . VAL A 1 82 ? 19.381 -15.727 -11.745 1.00 67.75 82 VAL A O 1
ATOM 690 N N . LYS A 1 83 ? 19.179 -16.007 -13.976 1.00 66.56 83 LYS A N 1
ATOM 691 C CA . LYS A 1 83 ? 17.777 -15.574 -14.106 1.00 66.56 83 LYS A CA 1
ATOM 692 C C . LYS A 1 83 ? 17.482 -14.277 -13.327 1.00 66.56 83 LYS A C 1
ATOM 694 O O . LYS A 1 83 ? 16.559 -14.235 -12.520 1.00 66.56 83 LYS A O 1
ATOM 699 N N . LEU A 1 84 ? 18.237 -13.201 -13.576 1.00 66.44 84 LEU A N 1
ATOM 700 C CA . LEU A 1 84 ? 18.081 -11.906 -12.883 1.00 66.44 84 LEU A CA 1
ATOM 701 C C . LEU A 1 84 ? 16.635 -11.358 -12.913 1.00 66.44 84 LEU A C 1
ATOM 703 O O . LEU A 1 84 ? 16.162 -10.769 -11.949 1.00 66.44 84 LEU A O 1
ATOM 707 N N . MET A 1 85 ? 15.883 -11.631 -13.981 1.00 63.72 85 MET A N 1
ATOM 708 C CA . MET A 1 85 ? 14.458 -11.280 -14.093 1.00 63.72 85 MET A CA 1
ATOM 709 C C . MET A 1 85 ? 13.529 -12.063 -13.149 1.00 63.72 85 MET A C 1
ATOM 711 O O . MET A 1 85 ? 12.409 -11.625 -12.884 1.00 63.72 85 MET A O 1
ATOM 715 N N . ASN A 1 86 ? 13.984 -13.187 -12.598 1.00 71.12 86 ASN A N 1
ATOM 716 C CA . ASN A 1 86 ? 13.251 -13.964 -11.601 1.00 71.12 86 ASN A CA 1
ATOM 717 C C . ASN A 1 86 ? 13.539 -13.476 -10.175 1.00 71.12 86 ASN A C 1
ATOM 719 O O . ASN A 1 86 ? 12.731 -13.719 -9.284 1.00 71.12 86 ASN A O 1
ATOM 723 N N . TRP A 1 87 ? 14.630 -12.734 -9.952 1.00 72.62 87 TRP A N 1
ATOM 724 C CA . TRP A 1 87 ? 15.004 -12.239 -8.622 1.00 72.62 87 TRP A CA 1
ATOM 725 C C . TRP A 1 87 ? 13.961 -11.303 -8.010 1.00 72.62 87 TRP A C 1
ATOM 727 O O . TRP A 1 87 ? 13.681 -11.410 -6.819 1.00 72.62 87 TRP A O 1
ATOM 737 N N . GLN A 1 88 ? 13.336 -10.447 -8.823 1.00 75.00 88 GLN A N 1
ATOM 738 C CA . GLN A 1 88 ? 12.236 -9.579 -8.381 1.00 75.00 88 GLN A CA 1
ATOM 739 C C . GLN A 1 88 ? 11.021 -10.373 -7.871 1.00 75.00 88 GLN A C 1
ATOM 741 O O . GLN A 1 88 ? 10.348 -9.955 -6.934 1.00 75.00 88 GLN A O 1
ATOM 746 N N . HIS A 1 89 ? 10.759 -11.547 -8.451 1.00 76.50 89 HIS A N 1
ATOM 747 C CA . HIS A 1 89 ? 9.683 -12.426 -8.005 1.00 76.50 89 HIS A CA 1
ATOM 748 C C . HIS A 1 89 ? 10.095 -13.152 -6.717 1.00 76.50 89 HIS A C 1
ATOM 750 O O . HIS A 1 89 ? 9.314 -13.195 -5.771 1.00 76.50 89 HIS A O 1
ATOM 756 N N . SER A 1 90 ? 11.342 -13.633 -6.629 1.00 77.31 90 SER A N 1
ATOM 757 C CA . SER A 1 90 ? 11.885 -14.264 -5.417 1.00 77.31 90 SER A CA 1
ATOM 758 C C . SER A 1 90 ? 11.816 -13.347 -4.194 1.00 77.31 90 SER A C 1
ATOM 760 O O . SER A 1 90 ? 11.368 -13.773 -3.130 1.00 77.31 90 SER A O 1
ATOM 762 N N . THR A 1 91 ? 12.226 -12.081 -4.329 1.00 82.50 91 THR A N 1
ATOM 763 C CA . THR A 1 91 ? 12.153 -11.115 -3.223 1.00 82.50 91 THR A CA 1
ATOM 764 C C . THR A 1 91 ? 10.708 -10.807 -2.856 1.00 82.50 91 THR A C 1
ATOM 766 O O . THR A 1 91 ? 10.377 -10.812 -1.673 1.00 82.50 91 THR A O 1
ATOM 769 N N . MET A 1 92 ? 9.823 -10.620 -3.841 1.00 85.25 92 MET A N 1
ATOM 770 C CA . MET A 1 92 ? 8.395 -10.411 -3.595 1.00 85.25 92 MET A CA 1
ATOM 771 C C . MET A 1 92 ? 7.786 -11.557 -2.773 1.00 85.25 92 MET A C 1
ATOM 773 O O . MET A 1 92 ? 7.132 -11.291 -1.766 1.00 85.25 92 MET A O 1
ATOM 777 N N . TYR A 1 93 ? 8.029 -12.819 -3.146 1.00 84.94 93 TYR A N 1
ATOM 778 C CA . TYR A 1 93 ? 7.511 -13.974 -2.401 1.00 84.94 93 TYR A CA 1
ATOM 779 C C . TYR A 1 93 ? 8.126 -14.097 -1.005 1.00 84.94 93 TYR A C 1
ATOM 781 O O . TYR A 1 93 ? 7.405 -14.392 -0.052 1.00 84.94 93 TYR A O 1
ATOM 789 N N . LEU A 1 94 ? 9.422 -13.806 -0.854 1.00 86.56 94 LEU A N 1
ATOM 790 C CA . LEU A 1 94 ? 10.084 -13.786 0.451 1.00 86.56 94 LEU A CA 1
ATOM 791 C C . LEU A 1 94 ? 9.432 -12.764 1.393 1.00 86.56 94 LEU A C 1
ATOM 793 O O . LEU A 1 94 ? 9.037 -13.114 2.506 1.00 86.56 94 LEU A O 1
ATOM 797 N N . PHE A 1 95 ? 9.271 -11.515 0.946 1.00 88.19 95 PHE A N 1
ATOM 798 C CA . PHE A 1 95 ? 8.626 -10.469 1.744 1.00 88.19 95 PHE A CA 1
ATOM 799 C C . PHE A 1 95 ? 7.140 -10.765 1.994 1.00 88.19 95 PHE A C 1
ATOM 801 O O . PHE A 1 95 ? 6.641 -10.481 3.083 1.00 88.19 95 PHE A O 1
ATOM 808 N N . TYR A 1 96 ? 6.440 -11.394 1.045 1.00 88.44 96 TYR A N 1
ATOM 809 C CA . TYR A 1 96 ? 5.062 -11.859 1.235 1.00 88.44 96 TYR A CA 1
ATOM 810 C C . TYR A 1 96 ? 4.964 -12.950 2.314 1.00 88.44 96 TYR A C 1
ATOM 812 O O . TYR A 1 96 ? 4.071 -12.903 3.163 1.00 88.44 96 TYR A O 1
ATOM 820 N N . GLY A 1 97 ? 5.925 -13.878 2.352 1.00 90.12 97 GLY A N 1
ATOM 821 C CA . GLY A 1 97 ? 6.045 -14.894 3.399 1.00 90.12 97 GLY A CA 1
ATOM 822 C C . GLY A 1 97 ? 6.352 -14.293 4.772 1.00 90.12 97 GLY A C 1
ATOM 823 O O . GLY A 1 97 ? 5.670 -14.612 5.744 1.00 90.12 97 GLY A O 1
ATOM 824 N N . ILE A 1 98 ? 7.310 -13.361 4.850 1.00 90.50 98 ILE A N 1
ATOM 825 C CA . ILE A 1 98 ? 7.628 -12.624 6.088 1.00 90.50 98 ILE A CA 1
ATOM 826 C C . ILE A 1 98 ? 6.405 -11.840 6.579 1.00 90.50 98 ILE A C 1
ATOM 828 O O . ILE A 1 98 ? 6.104 -11.862 7.772 1.00 90.50 98 ILE A O 1
ATOM 832 N N . SER A 1 99 ? 5.654 -11.202 5.675 1.00 90.75 99 SER A N 1
ATOM 833 C CA . SER A 1 99 ? 4.390 -10.546 6.025 1.00 90.75 99 SER A CA 1
ATOM 834 C C . SER A 1 99 ? 3.379 -11.538 6.601 1.00 90.75 99 SER A C 1
ATOM 836 O O . SER A 1 99 ?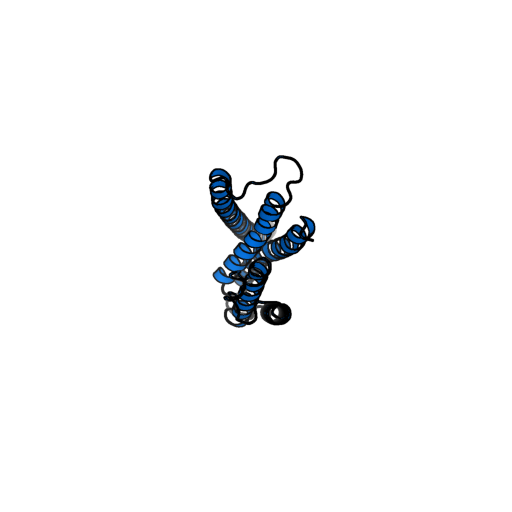 2.710 -11.201 7.572 1.00 90.75 99 SER A O 1
ATOM 838 N N . GLY A 1 100 ? 3.267 -12.746 6.042 1.00 90.12 100 GLY A N 1
ATOM 839 C CA . GLY A 1 100 ? 2.389 -13.787 6.579 1.00 90.12 100 GLY A CA 1
ATOM 840 C C . GLY A 1 100 ? 2.803 -14.246 7.980 1.00 90.12 100 GLY A C 1
ATOM 841 O O . GLY A 1 100 ? 1.955 -14.399 8.853 1.00 90.12 100 GLY A O 1
ATOM 842 N N . ILE A 1 101 ? 4.108 -14.389 8.232 1.00 90.88 101 ILE A N 1
ATOM 843 C CA . ILE A 1 101 ? 4.655 -14.673 9.569 1.00 90.88 101 ILE A CA 1
ATOM 844 C C . ILE A 1 101 ? 4.284 -13.541 10.537 1.00 90.88 101 ILE A C 1
ATOM 846 O O . ILE A 1 101 ? 3.739 -13.805 11.610 1.00 90.88 101 ILE A O 1
ATOM 850 N N . ALA A 1 102 ? 4.502 -12.282 10.152 1.00 89.75 102 ALA A N 1
ATOM 851 C CA . ALA A 1 102 ? 4.121 -11.132 10.970 1.00 89.75 102 ALA A CA 1
ATOM 852 C C . ALA A 1 102 ? 2.614 -11.123 11.291 1.00 89.75 102 ALA A C 1
ATOM 854 O O . ALA A 1 102 ? 2.254 -10.890 12.441 1.00 89.75 102 ALA A O 1
ATOM 855 N N . ASP A 1 103 ? 1.742 -11.474 10.339 1.00 88.00 103 ASP A N 1
ATOM 856 C CA . ASP A 1 103 ? 0.291 -11.561 10.567 1.00 88.00 103 ASP A CA 1
ATOM 857 C C . ASP A 1 103 ? -0.095 -12.668 11.572 1.00 88.00 103 ASP A C 1
ATOM 859 O O . ASP A 1 103 ? -1.082 -12.539 12.299 1.00 88.00 103 ASP A O 1
ATOM 863 N N . VAL A 1 104 ? 0.681 -13.755 11.658 1.00 88.50 104 VAL A N 1
ATOM 864 C CA . VAL A 1 104 ? 0.438 -14.856 12.609 1.00 88.50 104 VAL A CA 1
ATOM 865 C C . VAL A 1 104 ? 0.964 -14.528 14.011 1.00 88.50 104 VAL A C 1
ATOM 867 O O . VAL A 1 104 ? 0.299 -14.842 15.009 1.00 88.50 104 VAL A O 1
ATOM 870 N N . PHE A 1 105 ? 2.143 -13.910 14.112 1.00 86.75 105 PHE A N 1
ATOM 871 C CA . PHE A 1 105 ? 2.829 -13.685 15.391 1.00 86.75 105 PHE A CA 1
ATOM 872 C C . PHE A 1 105 ? 2.562 -12.305 16.005 1.00 86.75 105 PHE A C 1
ATOM 874 O O . PHE A 1 105 ? 2.427 -12.203 17.221 1.00 86.75 105 PHE A O 1
ATOM 881 N N . LEU A 1 106 ? 2.443 -11.255 15.192 1.00 86.00 106 LEU A N 1
ATOM 882 C CA . LEU A 1 106 ? 2.328 -9.854 15.619 1.00 86.00 106 LEU A CA 1
ATOM 883 C C . LEU A 1 106 ? 0.922 -9.298 15.346 1.00 86.00 106 LEU A C 1
ATOM 885 O O . LEU A 1 106 ? 0.748 -8.217 14.781 1.00 86.00 106 LEU A O 1
ATOM 889 N N . ARG A 1 107 ? -0.093 -10.065 15.757 1.00 78.19 107 ARG A N 1
ATOM 890 C CA . ARG A 1 107 ? -1.507 -9.700 15.610 1.00 78.19 107 ARG A CA 1
ATOM 891 C C . ARG A 1 107 ? -1.827 -8.408 16.357 1.00 78.19 107 ARG A C 1
ATOM 893 O O . ARG A 1 107 ? -1.230 -8.106 17.386 1.00 78.19 107 ARG A O 1
ATOM 900 N N . ASP A 1 108 ? -2.826 -7.686 15.856 1.00 76.56 108 ASP A N 1
ATOM 901 C CA . ASP A 1 108 ? -3.418 -6.518 16.513 1.00 76.56 108 ASP A CA 1
ATOM 902 C C . ASP A 1 108 ? -2.496 -5.294 16.663 1.00 76.56 108 ASP A C 1
ATOM 904 O O . ASP A 1 108 ? -2.818 -4.383 17.428 1.00 76.56 108 ASP A O 1
ATOM 908 N N . ASN A 1 109 ? -1.376 -5.240 15.934 1.00 83.94 109 ASN A N 1
ATOM 909 C CA . ASN A 1 109 ? -0.511 -4.067 15.903 1.00 83.94 109 ASN A CA 1
ATOM 910 C C . ASN A 1 109 ? -0.935 -3.112 14.766 1.00 83.94 109 ASN A C 1
ATOM 912 O O . ASN A 1 109 ? -0.629 -3.386 13.602 1.00 83.94 109 ASN A O 1
ATOM 916 N N . PRO A 1 110 ? -1.576 -1.967 15.072 1.00 82.56 110 PRO A N 1
ATOM 917 C CA . PRO A 1 110 ? -2.099 -1.063 14.049 1.00 82.56 110 PRO A CA 1
ATOM 918 C C . PRO A 1 110 ? -0.997 -0.465 13.166 1.00 82.56 110 PRO A C 1
ATOM 920 O O . PRO A 1 110 ? -1.242 -0.170 12.002 1.00 82.56 110 PRO A O 1
ATOM 923 N N . VAL A 1 111 ? 0.228 -0.307 13.679 1.00 87.75 111 VAL A N 1
ATOM 924 C CA . VAL A 1 111 ? 1.350 0.225 12.892 1.00 87.75 111 VAL A CA 1
ATOM 925 C C . VAL A 1 111 ? 1.777 -0.779 11.826 1.00 87.75 111 VAL A C 1
ATOM 927 O O . VAL A 1 111 ? 1.969 -0.395 10.676 1.00 87.75 111 VAL A O 1
ATOM 930 N N . LEU A 1 112 ? 1.880 -2.064 12.183 1.00 88.19 112 LEU A N 1
ATOM 931 C CA . LEU A 1 112 ? 2.206 -3.121 11.220 1.00 88.19 112 LEU A CA 1
ATOM 932 C C . LEU A 1 112 ? 1.096 -3.292 10.184 1.00 88.19 112 LEU A C 1
ATOM 934 O O . LEU A 1 112 ? 1.384 -3.444 9.002 1.00 88.19 112 LEU A O 1
ATOM 938 N N . GLU A 1 113 ? -0.161 -3.208 10.611 1.00 87.94 113 GLU A N 1
ATOM 939 C CA . GLU A 1 113 ? -1.328 -3.259 9.730 1.00 87.94 113 GLU A CA 1
ATOM 940 C C . GLU A 1 113 ? -1.325 -2.111 8.699 1.00 87.94 113 GLU A C 1
ATOM 942 O O . GLU A 1 113 ? -1.482 -2.349 7.496 1.00 87.94 113 GLU A O 1
ATOM 947 N N . LEU A 1 114 ? -1.069 -0.874 9.145 1.00 90.31 114 LEU A N 1
ATOM 948 C CA . LEU A 1 114 ? -0.972 0.301 8.274 1.00 90.31 114 LEU A CA 1
ATOM 949 C C . LEU A 1 114 ? 0.250 0.230 7.350 1.00 90.31 114 LEU A C 1
ATOM 951 O O . LEU A 1 114 ? 0.104 0.442 6.146 1.00 90.31 114 LEU A O 1
ATOM 955 N N . LEU A 1 115 ? 1.423 -0.133 7.877 1.00 92.19 115 LEU A N 1
ATOM 956 C CA . LEU A 1 115 ? 2.646 -0.323 7.090 1.00 92.19 115 LEU A CA 1
ATOM 957 C C . LEU A 1 115 ? 2.445 -1.379 5.998 1.00 92.19 115 LEU A C 1
ATOM 959 O O . LEU A 1 115 ? 2.824 -1.191 4.850 1.00 92.19 115 LEU A O 1
ATOM 963 N N . ARG A 1 116 ? 1.802 -2.495 6.328 1.00 91.94 116 ARG A N 1
ATOM 964 C CA . ARG A 1 116 ? 1.523 -3.560 5.366 1.00 91.94 116 ARG A CA 1
ATOM 965 C C . ARG A 1 116 ? 0.591 -3.082 4.254 1.00 91.94 116 ARG A C 1
ATOM 967 O O . ARG A 1 116 ? 0.819 -3.401 3.089 1.00 91.94 116 ARG A O 1
ATOM 974 N N . SER A 1 117 ? -0.438 -2.305 4.599 1.00 93.44 117 SER A N 1
ATOM 975 C CA . SER A 1 117 ? -1.326 -1.702 3.600 1.00 93.44 117 SER A CA 1
ATOM 976 C C . SER A 1 117 ? -0.593 -0.690 2.710 1.00 93.44 117 SER A C 1
ATOM 978 O O . SER A 1 117 ? -0.784 -0.719 1.495 1.00 93.44 117 SER A O 1
ATOM 980 N N . SER A 1 118 ? 0.311 0.126 3.273 1.00 95.12 118 SER A N 1
ATOM 981 C CA . SER A 1 118 ? 1.088 1.108 2.505 1.00 95.12 118 SER A CA 1
ATOM 982 C C . SER A 1 118 ? 2.051 0.431 1.541 1.00 95.12 118 SER A C 1
ATOM 984 O O . SER A 1 118 ? 2.085 0.773 0.363 1.00 95.12 118 SER A O 1
ATOM 986 N N . LEU A 1 119 ? 2.771 -0.593 1.994 1.00 94.62 119 LEU A N 1
ATOM 987 C CA . LEU A 1 119 ? 3.685 -1.347 1.143 1.00 94.62 119 LEU A CA 1
ATOM 988 C C . LEU A 1 119 ? 2.945 -2.092 0.023 1.00 94.62 119 LEU A C 1
ATOM 990 O O . LEU A 1 119 ? 3.446 -2.144 -1.096 1.00 94.62 119 LEU A O 1
ATOM 994 N N . ALA A 1 120 ? 1.742 -2.615 0.280 1.00 94.06 120 ALA A N 1
ATOM 995 C CA . ALA A 1 120 ? 0.930 -3.262 -0.751 1.00 94.06 120 ALA A CA 1
ATOM 996 C C . ALA A 1 120 ? 0.453 -2.271 -1.828 1.00 94.06 120 ALA A C 1
ATOM 998 O O . ALA A 1 120 ? 0.583 -2.556 -3.018 1.00 94.06 120 ALA A O 1
ATOM 999 N N . ILE A 1 121 ? -0.047 -1.093 -1.437 1.00 95.81 121 ILE A N 1
ATOM 1000 C CA . ILE A 1 121 ? -0.456 -0.052 -2.395 1.00 95.81 121 ILE A CA 1
ATOM 1001 C C . ILE A 1 121 ? 0.759 0.453 -3.185 1.00 95.81 121 ILE A C 1
ATOM 1003 O O . ILE A 1 121 ? 0.694 0.552 -4.412 1.00 95.81 121 ILE A O 1
ATOM 1007 N N . LEU A 1 122 ? 1.886 0.708 -2.510 1.00 95.94 122 LEU A N 1
ATOM 1008 C CA . LEU A 1 122 ? 3.134 1.112 -3.157 1.00 95.94 122 LEU A CA 1
ATOM 1009 C C . LEU A 1 122 ? 3.571 0.074 -4.195 1.00 95.94 122 LEU A C 1
ATOM 1011 O O . LEU A 1 122 ? 3.777 0.431 -5.350 1.00 95.94 122 LEU A O 1
ATOM 1015 N N . GLN A 1 123 ? 3.633 -1.206 -3.818 1.00 94.19 123 GLN A N 1
ATOM 1016 C CA . GLN A 1 123 ? 3.991 -2.293 -4.730 1.00 94.19 123 GLN A CA 1
ATOM 1017 C C . GLN A 1 123 ? 3.048 -2.342 -5.939 1.00 94.19 123 GLN A C 1
ATOM 1019 O O . GLN A 1 123 ? 3.500 -2.447 -7.078 1.00 94.19 123 GLN A O 1
ATOM 1024 N N . GLY A 1 124 ? 1.739 -2.224 -5.703 1.00 94.19 124 GLY A N 1
ATOM 1025 C CA . GLY A 1 124 ? 0.729 -2.231 -6.755 1.00 94.19 124 GLY A CA 1
ATOM 1026 C C . GLY A 1 124 ? 0.887 -1.074 -7.741 1.00 94.19 124 GLY A C 1
ATOM 1027 O O . GLY A 1 124 ? 0.956 -1.298 -8.949 1.00 94.19 124 GLY A O 1
ATOM 1028 N N . THR A 1 125 ? 1.006 0.160 -7.242 1.00 95.50 125 THR A N 1
ATOM 1029 C CA . THR A 1 125 ? 1.225 1.340 -8.097 1.00 95.50 125 THR A CA 1
ATOM 1030 C C . THR A 1 125 ? 2.568 1.278 -8.829 1.00 95.50 125 THR A C 1
ATOM 1032 O O . THR A 1 125 ? 2.659 1.706 -9.978 1.00 95.50 125 THR A O 1
ATOM 1035 N N . TRP A 1 126 ? 3.598 0.699 -8.207 1.00 94.38 126 TRP A N 1
ATOM 1036 C CA . TRP A 1 126 ? 4.917 0.563 -8.813 1.00 94.38 126 TRP A CA 1
ATOM 1037 C C . TRP A 1 126 ? 4.938 -0.440 -9.966 1.00 94.38 126 TRP A C 1
ATOM 1039 O O . TRP A 1 126 ? 5.567 -0.183 -10.990 1.00 94.38 126 TRP A O 1
ATOM 1049 N N . PHE A 1 127 ? 4.187 -1.542 -9.866 1.00 92.56 127 PHE A N 1
ATOM 1050 C CA . PHE A 1 127 ? 3.991 -2.460 -10.992 1.00 92.56 127 PHE A CA 1
ATOM 1051 C C . PHE A 1 127 ? 3.388 -1.759 -12.214 1.00 92.56 127 PHE A C 1
ATOM 1053 O O . PHE A 1 127 ? 3.808 -2.027 -13.339 1.00 92.56 127 PHE A O 1
ATOM 1060 N N . TYR A 1 128 ? 2.445 -0.837 -12.004 1.00 91.81 128 TYR A N 1
ATOM 1061 C CA . TYR A 1 128 ? 1.922 -0.002 -13.084 1.00 91.81 128 TYR A CA 1
ATOM 1062 C C . TYR A 1 128 ? 2.985 0.948 -13.632 1.00 91.81 128 TYR A C 1
ATOM 1064 O O . TYR A 1 128 ? 3.161 1.000 -14.846 1.00 91.81 128 TYR A O 1
ATOM 1072 N N . GLN A 1 129 ? 3.720 1.648 -12.761 1.00 92.56 129 GLN A N 1
ATOM 1073 C CA . GLN A 1 129 ? 4.772 2.580 -13.174 1.00 92.56 129 GLN A CA 1
ATOM 1074 C C . GLN A 1 129 ? 5.837 1.885 -14.033 1.00 92.56 129 GLN A C 1
ATOM 1076 O O . GLN A 1 129 ? 6.135 2.337 -15.136 1.00 92.56 129 GLN A O 1
ATOM 1081 N N . ILE A 1 130 ? 6.353 0.738 -13.583 1.00 89.69 130 ILE A N 1
ATOM 1082 C CA . ILE A 1 130 ? 7.313 -0.072 -14.344 1.00 89.69 130 ILE A CA 1
ATOM 1083 C C . ILE A 1 130 ? 6.677 -0.651 -15.611 1.00 89.69 130 ILE A C 1
ATOM 1085 O O . ILE A 1 130 ? 7.319 -0.680 -16.658 1.00 89.69 130 ILE A O 1
ATOM 1089 N N . GLY A 1 131 ? 5.406 -1.056 -15.555 1.00 89.00 131 GLY A N 1
ATOM 1090 C CA . GLY A 1 131 ? 4.652 -1.480 -16.731 1.00 89.00 131 GLY A CA 1
ATOM 1091 C C . GLY A 1 131 ? 4.619 -0.401 -17.817 1.00 89.00 131 GLY A C 1
ATOM 1092 O O . GLY A 1 131 ? 4.884 -0.710 -18.975 1.00 89.00 131 GLY A O 1
ATOM 1093 N N . PHE A 1 132 ? 4.356 0.855 -17.452 1.00 87.94 132 PHE A N 1
ATOM 1094 C CA . PHE A 1 132 ? 4.366 1.988 -18.382 1.00 87.94 132 PHE A CA 1
ATOM 1095 C C . PHE A 1 132 ? 5.767 2.331 -18.893 1.00 87.94 132 PHE A C 1
ATOM 1097 O O . PHE A 1 132 ? 5.919 2.616 -20.076 1.00 87.94 132 PHE A O 1
ATOM 1104 N N . VAL A 1 133 ? 6.780 2.272 -18.025 1.00 88.75 133 VAL A N 1
ATOM 1105 C CA . VAL A 1 133 ? 8.185 2.513 -18.392 1.00 88.75 133 VAL A CA 1
ATOM 1106 C C . VAL A 1 133 ? 8.678 1.481 -19.413 1.00 88.75 133 VAL A C 1
ATOM 1108 O O . VAL A 1 133 ? 9.316 1.844 -20.397 1.00 88.75 133 VAL A O 1
ATOM 1111 N N . LEU A 1 134 ? 8.364 0.197 -19.213 1.00 86.69 134 LEU A N 1
ATOM 1112 C CA . LEU A 1 134 ? 8.805 -0.889 -20.098 1.00 86.69 134 LEU A CA 1
ATOM 1113 C C . LEU A 1 134 ? 7.943 -1.036 -21.360 1.00 86.69 134 LEU A C 1
ATOM 1115 O O . LEU A 1 134 ? 8.438 -1.490 -22.391 1.00 86.69 134 LEU A O 1
ATOM 1119 N N . PHE A 1 135 ? 6.657 -0.687 -21.282 1.00 86.88 135 PHE A N 1
ATOM 1120 C CA . PHE A 1 135 ? 5.689 -0.833 -22.370 1.00 86.88 135 PHE A CA 1
ATOM 1121 C C . PHE A 1 135 ? 4.900 0.472 -22.557 1.00 86.88 135 PHE A C 1
ATOM 1123 O O . PHE A 1 135 ? 3.711 0.524 -22.218 1.00 86.88 135 PHE A O 1
ATOM 1130 N N . PRO A 1 136 ? 5.539 1.536 -23.079 1.00 84.12 136 PRO A N 1
ATOM 1131 C CA . PRO A 1 136 ? 4.865 2.807 -23.301 1.00 84.12 136 PRO A CA 1
ATOM 1132 C C . PRO A 1 136 ? 3.706 2.617 -24.285 1.00 84.12 136 PRO A C 1
ATOM 1134 O O . PRO A 1 136 ? 3.871 2.029 -25.352 1.00 84.12 136 PRO A O 1
ATOM 1137 N N . LEU A 1 137 ? 2.520 3.116 -23.922 1.00 78.44 137 LEU A N 1
ATOM 1138 C CA . LEU A 1 137 ? 1.328 3.009 -24.771 1.00 78.44 137 LEU A CA 1
ATOM 1139 C C . LEU A 1 137 ? 1.473 3.824 -26.064 1.00 78.44 137 LEU A C 1
ATOM 1141 O O . LEU A 1 137 ? 0.955 3.409 -27.092 1.00 78.44 137 LEU A O 1
ATOM 1145 N N . ASN A 1 138 ? 2.172 4.964 -25.994 1.00 77.31 138 ASN A N 1
ATOM 1146 C CA . ASN A 1 138 ? 2.525 5.850 -27.105 1.00 77.31 138 ASN A CA 1
ATOM 1147 C C . ASN A 1 138 ? 3.816 6.616 -26.747 1.00 77.31 138 ASN A C 1
ATOM 1149 O O . ASN A 1 138 ? 3.967 7.024 -25.596 1.00 77.31 138 ASN A O 1
ATOM 1153 N N . GLY A 1 139 ? 4.707 6.862 -27.715 1.00 73.81 139 GLY A N 1
ATOM 1154 C CA . GLY A 1 139 ? 5.892 7.719 -27.540 1.00 73.81 139 GLY A CA 1
ATOM 1155 C C . GLY A 1 139 ? 7.241 7.016 -27.723 1.00 73.81 139 GLY A C 1
ATOM 1156 O O . GLY A 1 139 ? 7.314 5.872 -28.171 1.00 73.81 139 GLY A O 1
ATOM 1157 N N . VAL A 1 140 ? 8.319 7.743 -27.411 1.00 80.56 140 VAL A N 1
ATOM 1158 C CA . VAL A 1 140 ? 9.701 7.238 -27.453 1.00 80.56 140 VAL A CA 1
ATOM 1159 C C . VAL A 1 140 ? 9.923 6.169 -26.386 1.00 80.56 140 VAL A C 1
ATOM 1161 O O . VAL A 1 140 ? 9.404 6.265 -25.274 1.00 80.56 140 VAL A O 1
ATOM 1164 N N . GLN A 1 141 ? 10.694 5.139 -26.739 1.00 86.38 141 GLN A N 1
ATOM 1165 C CA . GLN A 1 141 ? 11.068 4.082 -25.804 1.00 86.38 141 GLN A CA 1
ATOM 1166 C C . GLN A 1 141 ? 11.911 4.648 -24.663 1.00 86.38 141 GLN A C 1
ATOM 1168 O O . GLN A 1 141 ? 12.714 5.561 -24.852 1.00 86.38 141 GLN A O 1
ATOM 1173 N N . TRP A 1 142 ? 11.722 4.081 -23.477 1.00 87.38 142 TRP A N 1
ATOM 1174 C CA . TRP A 1 142 ? 12.459 4.483 -22.293 1.00 87.38 142 TRP A CA 1
ATOM 1175 C C . TRP A 1 142 ? 13.933 4.082 -22.390 1.00 87.38 142 TRP A C 1
ATOM 1177 O O . TRP A 1 142 ? 14.252 2.904 -22.551 1.00 87.38 142 TRP A O 1
ATOM 1187 N N . ASP A 1 143 ? 14.834 5.050 -22.239 1.00 88.44 143 ASP A N 1
ATOM 1188 C CA . ASP A 1 143 ? 16.275 4.806 -22.200 1.00 88.44 143 ASP A CA 1
ATOM 1189 C C . ASP A 1 143 ? 16.746 4.593 -20.753 1.00 88.44 143 ASP A C 1
ATOM 1191 O O . ASP A 1 143 ? 16.690 5.504 -19.927 1.00 88.44 143 ASP A O 1
ATOM 1195 N N . LEU A 1 14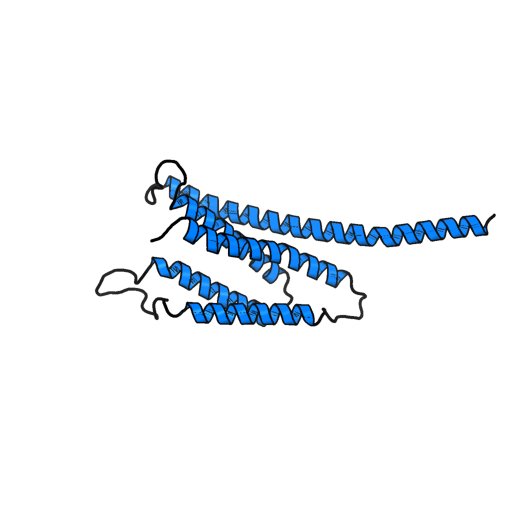4 ? 17.224 3.386 -20.440 1.00 83.69 144 LEU A N 1
ATOM 1196 C CA . LEU A 1 144 ? 17.731 3.031 -19.108 1.00 83.69 144 LEU A CA 1
ATOM 1197 C C . LEU A 1 144 ? 19.106 3.637 -18.789 1.00 83.69 144 LEU A C 1
ATOM 1199 O O . LEU A 1 144 ? 19.526 3.614 -17.634 1.00 83.69 144 LEU A O 1
ATOM 1203 N N . THR A 1 145 ? 19.826 4.129 -19.794 1.00 87.06 145 THR A N 1
ATOM 1204 C CA . THR A 1 145 ? 21.172 4.697 -19.635 1.00 87.06 145 THR A CA 1
ATOM 1205 C C . THR A 1 145 ? 21.152 6.211 -19.470 1.00 87.06 145 THR A C 1
ATOM 1207 O O . THR A 1 145 ? 22.115 6.790 -18.963 1.00 87.06 145 THR A O 1
ATOM 1210 N N . LEU A 1 146 ? 20.038 6.850 -19.834 1.00 91.56 146 LEU A N 1
ATOM 1211 C CA . LEU A 1 146 ? 19.855 8.283 -19.689 1.00 91.56 146 LEU A CA 1
ATOM 1212 C C . LEU A 1 146 ? 19.735 8.663 -18.208 1.00 91.56 146 LEU A C 1
ATOM 1214 O O . LEU A 1 146 ? 18.856 8.185 -17.488 1.00 91.56 146 LEU A O 1
ATOM 1218 N N . HIS A 1 147 ? 20.613 9.554 -17.751 1.00 91.31 147 HIS A N 1
ATOM 1219 C CA . HIS A 1 147 ? 20.663 9.966 -16.349 1.00 91.31 147 HIS A CA 1
ATOM 1220 C C . HIS A 1 147 ? 19.334 10.572 -15.866 1.00 91.31 147 HIS A C 1
ATOM 1222 O O . HIS A 1 147 ? 18.850 10.219 -14.789 1.00 91.31 147 HIS A O 1
ATOM 1228 N N . ASP A 1 148 ? 18.700 11.398 -16.701 1.00 91.31 148 ASP A N 1
ATOM 1229 C CA . ASP A 1 148 ? 17.426 12.058 -16.395 1.00 91.31 148 ASP A CA 1
ATOM 1230 C C . ASP A 1 148 ? 16.299 11.052 -16.127 1.00 91.31 148 ASP A C 1
ATOM 1232 O O . ASP A 1 148 ? 15.500 11.226 -15.205 1.00 91.31 148 ASP A O 1
ATOM 1236 N N . ASN A 1 149 ? 16.277 9.945 -16.872 1.00 90.94 149 ASN A N 1
ATOM 1237 C CA . ASN A 1 149 ? 15.315 8.863 -16.681 1.00 90.94 149 ASN A CA 1
ATOM 1238 C C . ASN A 1 149 ? 15.513 8.183 -15.317 1.00 90.94 149 ASN A C 1
ATOM 1240 O O . ASN A 1 149 ? 14.551 7.928 -14.589 1.00 90.94 149 ASN A O 1
ATOM 1244 N N . MET A 1 150 ? 16.761 7.944 -14.915 1.00 88.75 150 MET A N 1
ATOM 1245 C CA . MET A 1 150 ? 17.068 7.359 -13.606 1.00 88.75 150 MET A CA 1
ATOM 1246 C C . MET A 1 150 ? 16.696 8.306 -12.451 1.00 88.75 150 MET A C 1
ATOM 1248 O O . MET A 1 150 ? 16.119 7.869 -11.448 1.00 88.75 150 MET A O 1
ATOM 1252 N N . MET A 1 151 ? 16.950 9.610 -12.606 1.00 90.62 151 MET A N 1
ATOM 1253 C CA . MET A 1 151 ? 16.503 10.630 -11.651 1.00 90.62 151 MET A CA 1
ATOM 1254 C C . MET A 1 151 ? 14.975 10.672 -11.540 1.00 90.62 151 MET A C 1
ATOM 1256 O O . MET A 1 151 ? 14.435 10.678 -10.433 1.00 90.62 151 MET A O 1
ATOM 1260 N N . PHE A 1 152 ? 14.265 10.629 -12.668 1.00 92.00 152 PHE A N 1
ATOM 1261 C CA . PHE A 1 152 ? 12.806 10.597 -12.681 1.00 92.00 152 PHE A CA 1
ATOM 1262 C C . PHE A 1 152 ? 12.249 9.372 -11.950 1.00 92.00 152 PHE A C 1
ATOM 1264 O O . PHE A 1 152 ? 11.360 9.519 -11.118 1.00 92.00 152 PHE A O 1
ATOM 1271 N N . VAL A 1 153 ? 12.775 8.169 -12.208 1.00 91.62 153 VAL A N 1
ATOM 1272 C CA . VAL A 1 153 ? 12.277 6.922 -11.595 1.00 91.62 153 VAL A CA 1
ATOM 1273 C C . VAL A 1 153 ? 12.413 6.960 -10.073 1.00 91.62 153 VAL A C 1
ATOM 1275 O O . VAL A 1 153 ? 11.469 6.621 -9.360 1.00 91.62 153 VAL A O 1
ATOM 1278 N N . THR A 1 154 ? 13.557 7.412 -9.560 1.00 91.38 154 THR A N 1
ATOM 1279 C CA . THR A 1 154 ? 13.783 7.506 -8.107 1.00 91.38 154 THR A CA 1
ATOM 1280 C C . THR A 1 154 ? 12.882 8.548 -7.440 1.00 91.38 154 THR A C 1
ATOM 1282 O O . THR A 1 154 ? 12.279 8.268 -6.404 1.00 91.38 154 THR A O 1
ATOM 1285 N N . MET A 1 155 ? 12.711 9.719 -8.059 1.00 95.00 155 MET A N 1
ATOM 1286 C CA . MET A 1 155 ? 11.782 10.755 -7.598 1.00 95.00 155 MET A CA 1
ATOM 1287 C C . MET A 1 155 ? 10.325 10.268 -7.640 1.00 95.00 155 MET A C 1
ATOM 1289 O O . MET A 1 155 ? 9.588 10.423 -6.664 1.00 95.00 155 MET A O 1
ATOM 1293 N N . CYS A 1 156 ? 9.928 9.616 -8.733 1.00 94.81 156 CYS A N 1
ATOM 1294 C CA . CYS A 1 156 ? 8.600 9.050 -8.931 1.00 94.81 156 CYS A CA 1
ATOM 1295 C C . CYS A 1 156 ? 8.270 8.021 -7.840 1.00 94.81 156 CYS A C 1
ATOM 1297 O O . CYS A 1 156 ? 7.205 8.098 -7.230 1.00 94.81 156 CYS A O 1
ATOM 1299 N N . PHE A 1 157 ? 9.208 7.131 -7.499 1.00 94.81 157 PHE A N 1
ATOM 1300 C CA . PHE A 1 157 ? 9.035 6.174 -6.403 1.00 94.81 157 PHE A CA 1
ATOM 1301 C C . PHE A 1 157 ? 8.694 6.858 -5.068 1.00 94.81 157 PHE A C 1
ATOM 1303 O O . PHE A 1 157 ? 7.755 6.457 -4.375 1.00 94.81 157 PHE A O 1
ATOM 1310 N N . CYS A 1 158 ? 9.409 7.933 -4.724 1.00 96.25 158 CYS A N 1
ATOM 1311 C CA . CYS A 1 158 ? 9.143 8.704 -3.510 1.00 96.25 158 CYS A CA 1
ATOM 1312 C C . CYS A 1 158 ? 7.743 9.334 -3.521 1.00 96.25 158 CYS A C 1
ATOM 1314 O O . CYS A 1 158 ? 7.044 9.290 -2.507 1.00 96.25 158 CYS A O 1
ATOM 1316 N N . TRP A 1 159 ? 7.300 9.867 -4.663 1.00 96.50 159 TRP A N 1
ATOM 1317 C CA . TRP A 1 159 ? 5.949 10.418 -4.805 1.00 96.50 159 TRP A CA 1
ATOM 1318 C C . TRP A 1 159 ? 4.861 9.360 -4.682 1.00 96.50 159 TRP A C 1
ATOM 1320 O O . TRP A 1 159 ? 3.866 9.596 -3.999 1.00 96.50 159 TRP A O 1
ATOM 1330 N N . HIS A 1 160 ? 5.061 8.179 -5.265 1.00 96.62 160 HIS A N 1
ATOM 1331 C CA . HIS A 1 160 ? 4.150 7.053 -5.085 1.00 96.62 160 HIS A CA 1
ATOM 1332 C C . HIS A 1 160 ? 3.970 6.708 -3.604 1.00 96.62 160 HIS A C 1
ATOM 1334 O O . HIS A 1 160 ? 2.842 6.505 -3.143 1.00 96.62 160 HIS A O 1
ATOM 1340 N N . TYR A 1 161 ? 5.060 6.691 -2.830 1.00 96.62 161 TYR A N 1
ATOM 1341 C CA . TYR A 1 161 ? 4.969 6.410 -1.402 1.00 96.62 161 TYR A CA 1
ATOM 1342 C C . TYR A 1 161 ? 4.317 7.553 -0.615 1.00 96.62 161 TYR A C 1
ATOM 1344 O O . TYR A 1 161 ? 3.445 7.295 0.214 1.00 96.62 161 TYR A O 1
ATOM 1352 N N . ALA A 1 162 ? 4.648 8.812 -0.920 1.00 97.00 162 ALA A N 1
ATOM 1353 C CA . ALA A 1 162 ? 4.015 9.976 -0.298 1.00 97.00 162 ALA A CA 1
ATOM 1354 C C . ALA A 1 162 ? 2.493 9.998 -0.528 1.00 97.00 162 ALA A C 1
ATOM 1356 O O . ALA A 1 162 ? 1.722 10.159 0.419 1.00 97.00 162 ALA A O 1
ATOM 1357 N N . VAL A 1 163 ? 2.048 9.755 -1.766 1.00 96.56 163 VAL A N 1
ATOM 1358 C CA . VAL A 1 163 ? 0.622 9.652 -2.117 1.00 96.56 163 VAL A CA 1
ATOM 1359 C C . VAL A 1 163 ? -0.033 8.464 -1.414 1.00 96.56 163 VAL A C 1
ATOM 1361 O O . VAL A 1 163 ? -1.144 8.586 -0.907 1.00 96.56 163 VAL A O 1
ATOM 1364 N N . THR A 1 164 ? 0.656 7.329 -1.314 1.00 96.25 164 THR A N 1
ATOM 1365 C CA . THR A 1 164 ? 0.145 6.157 -0.590 1.00 96.25 164 THR A CA 1
ATOM 1366 C C . THR A 1 164 ? -0.095 6.458 0.892 1.00 96.25 164 THR A C 1
ATOM 1368 O O . THR A 1 164 ? -1.145 6.107 1.434 1.00 96.25 164 THR A O 1
ATOM 1371 N N . LEU A 1 165 ? 0.846 7.141 1.550 1.00 95.25 165 LEU A N 1
ATOM 1372 C CA . LEU A 1 165 ? 0.687 7.571 2.941 1.00 95.25 165 LEU A CA 1
ATOM 1373 C C . LEU A 1 165 ? -0.462 8.574 3.094 1.00 95.25 165 LEU A C 1
ATOM 1375 O O . LEU A 1 165 ? -1.225 8.476 4.054 1.00 95.25 165 LEU A O 1
ATOM 1379 N N . LEU A 1 166 ? -0.630 9.486 2.131 1.00 95.94 166 LEU A N 1
ATOM 1380 C CA . LEU A 1 166 ? -1.757 10.416 2.103 1.00 95.94 166 LEU A CA 1
ATOM 1381 C C . LEU A 1 166 ? -3.098 9.675 1.994 1.00 95.94 166 LEU A C 1
ATOM 1383 O O . LEU A 1 166 ? -3.999 9.953 2.780 1.00 95.94 166 LEU A O 1
ATOM 1387 N N . ILE A 1 167 ? -3.224 8.701 1.084 1.00 94.25 167 ILE A N 1
ATOM 1388 C CA . ILE A 1 167 ? -4.438 7.879 0.921 1.00 94.25 167 ILE A CA 1
ATOM 1389 C C . ILE A 1 167 ? -4.789 7.166 2.231 1.00 94.25 167 ILE A C 1
ATOM 1391 O O . ILE A 1 167 ? -5.936 7.207 2.673 1.00 94.25 167 ILE A O 1
ATOM 1395 N N . ILE A 1 168 ? -3.804 6.545 2.883 1.00 94.19 168 ILE A N 1
ATOM 1396 C CA . ILE A 1 168 ? -4.016 5.852 4.160 1.00 94.19 168 ILE A CA 1
ATOM 1397 C C . ILE A 1 168 ? -4.423 6.831 5.262 1.00 94.19 168 ILE A C 1
ATOM 1399 O O . ILE A 1 168 ? -5.348 6.539 6.021 1.00 94.19 168 ILE A O 1
ATOM 1403 N N . GLY A 1 169 ? -3.769 7.993 5.339 1.00 93.12 169 GLY A N 1
ATOM 1404 C CA . GLY A 1 169 ? -4.105 9.038 6.302 1.00 93.12 169 GLY A CA 1
ATOM 1405 C C . GLY A 1 169 ? -5.532 9.554 6.122 1.00 93.12 169 GLY A C 1
ATOM 1406 O O . GLY A 1 169 ? -6.279 9.637 7.094 1.00 93.12 169 GLY A O 1
ATOM 1407 N N . LEU A 1 170 ? -5.942 9.824 4.879 1.00 93.62 170 LEU A N 1
ATOM 1408 C CA . LEU A 1 170 ? -7.304 10.249 4.552 1.00 93.62 170 LEU A CA 1
ATOM 1409 C C . LEU A 1 170 ? -8.331 9.170 4.903 1.00 93.62 170 LEU A C 1
ATOM 1411 O O . LEU A 1 170 ? -9.314 9.476 5.572 1.00 93.62 170 LEU A O 1
ATOM 1415 N N . ASN A 1 171 ? -8.087 7.909 4.532 1.00 92.69 171 ASN A N 1
ATOM 1416 C CA . ASN A 1 171 ? -8.972 6.796 4.886 1.00 92.69 171 ASN A CA 1
ATOM 1417 C C . ASN A 1 171 ? -9.127 6.665 6.406 1.00 92.69 171 ASN A C 1
ATOM 1419 O O . ASN A 1 171 ? -10.241 6.512 6.907 1.00 92.69 171 ASN A O 1
ATOM 1423 N N . TYR A 1 172 ? -8.025 6.771 7.153 1.00 90.44 172 TYR A N 1
ATOM 1424 C CA . TYR A 1 172 ? -8.054 6.719 8.611 1.00 90.44 172 TYR A CA 1
ATOM 1425 C C . TYR A 1 172 ? -8.863 7.877 9.213 1.00 90.44 172 TYR A C 1
ATOM 1427 O O . TYR A 1 172 ? -9.692 7.642 10.094 1.00 90.44 172 TYR A O 1
ATOM 1435 N N . SER A 1 173 ? -8.663 9.111 8.742 1.00 90.75 173 SER A N 1
ATOM 1436 C CA . SER A 1 173 ? -9.408 10.282 9.222 1.00 90.75 173 SER A CA 1
ATOM 1437 C C . SER A 1 173 ? -10.901 10.181 8.907 1.00 90.75 173 SER A C 1
ATOM 1439 O O . SER A 1 173 ? -11.714 10.299 9.818 1.00 90.75 173 SER A O 1
ATOM 1441 N N . LEU A 1 174 ? -11.263 9.854 7.660 1.00 91.19 174 LEU A N 1
ATOM 1442 C CA . LEU A 1 174 ? -12.658 9.715 7.227 1.00 91.19 174 LEU A CA 1
ATOM 1443 C C . LEU A 1 174 ? -13.422 8.686 8.067 1.00 91.19 174 LEU A C 1
ATOM 1445 O O . LEU A 1 174 ? -14.543 8.941 8.500 1.00 91.19 174 LEU A O 1
ATOM 1449 N N . ILE A 1 175 ? -12.806 7.533 8.338 1.00 89.38 175 ILE A N 1
ATOM 1450 C CA . ILE A 1 175 ? -13.438 6.472 9.127 1.00 89.38 175 ILE A CA 1
ATOM 1451 C C . ILE A 1 175 ? -13.629 6.906 10.590 1.00 89.38 175 ILE A C 1
ATOM 1453 O O . ILE A 1 175 ? -14.683 6.637 11.170 1.00 89.38 175 ILE A O 1
ATOM 1457 N N . ASN A 1 176 ? -12.661 7.618 11.179 1.00 87.00 176 ASN A N 1
ATOM 1458 C CA . ASN A 1 176 ? -12.820 8.170 12.529 1.00 87.00 176 ASN A CA 1
ATOM 1459 C C . ASN A 1 176 ? -13.909 9.253 12.585 1.00 87.00 176 ASN A C 1
ATOM 1461 O O . ASN A 1 176 ? -14.714 9.250 13.515 1.00 87.00 176 ASN A O 1
ATOM 1465 N N . ASP A 1 177 ? -13.970 10.149 11.601 1.00 87.94 177 ASP A N 1
ATOM 1466 C CA . ASP A 1 177 ? -14.973 11.218 11.554 1.00 87.94 177 ASP A CA 1
ATOM 1467 C C . ASP A 1 177 ? -16.391 10.651 11.411 1.00 87.94 177 ASP A C 1
ATOM 1469 O O . ASP A 1 177 ? -17.301 11.062 12.139 1.00 87.94 177 ASP A O 1
ATOM 1473 N N . MET A 1 178 ? -16.576 9.648 10.544 1.00 85.94 178 MET A N 1
ATOM 1474 C CA . MET A 1 178 ? -17.843 8.921 10.411 1.00 85.94 178 MET A CA 1
ATOM 1475 C C . MET A 1 178 ? -18.255 8.248 11.725 1.00 85.94 178 MET A C 1
ATOM 1477 O O . MET A 1 178 ? -19.423 8.313 12.111 1.00 85.94 178 MET A O 1
ATOM 1481 N N . GLU A 1 179 ? -17.311 7.627 12.438 1.00 84.56 179 GLU A N 1
ATOM 1482 C CA . GLU A 1 179 ? -17.581 7.008 13.738 1.00 84.56 179 GLU A CA 1
ATOM 1483 C C . GLU A 1 179 ? -18.025 8.049 14.779 1.00 84.56 179 GLU A C 1
ATOM 1485 O O . GLU A 1 179 ? -19.006 7.841 15.498 1.00 84.56 179 GLU A O 1
ATOM 1490 N N . ILE A 1 180 ? -17.323 9.183 14.860 1.00 83.31 180 ILE A N 1
ATOM 1491 C CA . ILE A 1 180 ? -17.658 10.277 15.780 1.00 83.31 180 ILE A CA 1
ATOM 1492 C C . ILE A 1 180 ? -19.042 10.849 15.451 1.00 83.31 180 ILE A C 1
ATOM 1494 O O . ILE A 1 180 ? -19.834 11.086 16.367 1.00 83.31 180 ILE A O 1
ATOM 1498 N N . GLY A 1 181 ? -19.351 11.044 14.166 1.00 81.75 181 GLY A N 1
ATOM 1499 C CA . GLY A 1 181 ? -20.664 11.496 13.705 1.00 81.75 181 GLY A CA 1
ATOM 1500 C C . GLY A 1 181 ? -21.781 10.537 14.118 1.00 81.75 181 GLY A C 1
ATOM 1501 O O . GLY A 1 181 ? -22.744 10.952 14.766 1.00 81.75 181 GLY A O 1
ATOM 1502 N N . LEU A 1 182 ? -21.605 9.240 13.846 1.00 80.88 182 LEU A N 1
ATOM 1503 C CA . LEU A 1 182 ? -22.592 8.209 14.173 1.00 80.88 182 LEU A CA 1
ATOM 1504 C C . LEU A 1 182 ? -22.820 8.062 15.684 1.00 80.88 182 LEU A C 1
ATOM 1506 O O . LEU A 1 182 ? -23.919 7.725 16.107 1.00 80.88 182 LEU A O 1
ATOM 1510 N N . ARG A 1 183 ? -21.810 8.330 16.521 1.00 75.50 183 ARG A N 1
ATOM 1511 C CA . ARG A 1 183 ? -21.959 8.304 17.988 1.00 75.50 183 ARG A CA 1
ATOM 1512 C C . ARG A 1 183 ? -22.727 9.498 18.546 1.00 75.50 183 ARG A C 1
ATOM 1514 O O . ARG A 1 183 ? -23.424 9.336 19.544 1.00 75.50 183 ARG A O 1
ATOM 1521 N N . LYS A 1 184 ? -22.596 10.682 17.940 1.00 77.25 184 LYS A N 1
ATOM 1522 C CA . LYS A 1 184 ? -23.278 11.905 18.399 1.00 77.25 184 LYS A CA 1
ATOM 1523 C C . LYS A 1 184 ? -24.784 11.878 18.109 1.00 77.25 184 LYS A C 1
ATOM 1525 O O . LYS A 1 184 ? -25.566 12.383 18.915 1.00 77.25 184 LYS A O 1
ATOM 1530 N N . GLN A 1 185 ? -25.197 11.249 17.011 1.00 73.69 185 GLN A N 1
ATOM 1531 C CA . GLN A 1 185 ? -26.597 11.176 16.578 1.00 73.69 185 GLN A CA 1
ATOM 1532 C C . GLN A 1 185 ? -27.553 10.522 17.612 1.00 73.69 185 GLN A C 1
ATOM 1534 O O . GLN A 1 185 ?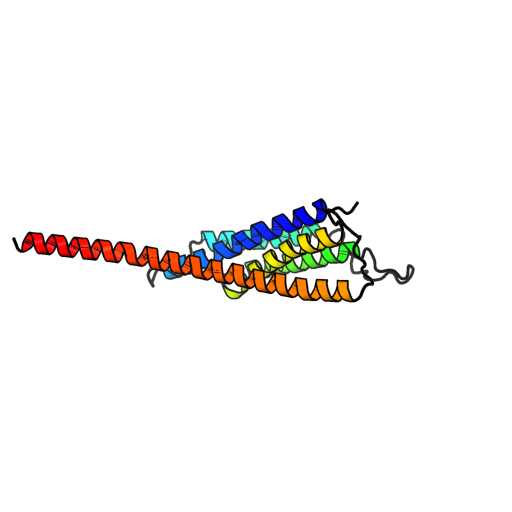 -28.480 11.199 18.053 1.00 73.69 185 GLN A O 1
ATOM 1539 N N . PRO A 1 186 ? -27.312 9.297 18.131 1.00 67.38 186 PRO A N 1
ATOM 1540 C CA . PRO A 1 186 ? -28.206 8.660 19.104 1.00 67.38 186 PRO A CA 1
ATOM 1541 C C . PRO A 1 186 ? -28.235 9.368 20.467 1.00 67.38 186 PRO A C 1
ATOM 1543 O O . PRO A 1 186 ? -29.226 9.267 21.191 1.00 67.38 186 PRO A O 1
ATOM 1546 N N . SER A 1 187 ? -27.173 10.095 20.845 1.00 68.75 187 SER A N 1
ATOM 1547 C CA . SER A 1 187 ? -27.200 10.938 22.049 1.00 68.75 187 SER A CA 1
ATOM 1548 C C . SER A 1 187 ? -28.052 12.195 21.874 1.00 68.75 187 SER A C 1
ATOM 1550 O O . SER A 1 187 ? -28.731 12.589 22.820 1.00 68.75 187 SER A O 1
ATOM 1552 N N . SER A 1 188 ? -28.044 12.793 20.676 1.00 75.06 188 SER A N 1
ATOM 1553 C CA . SER A 1 188 ? -28.859 13.967 20.350 1.00 75.06 188 SER A CA 1
ATOM 1554 C C . SER A 1 188 ? -30.344 13.609 20.348 1.00 75.06 188 SER A C 1
ATOM 1556 O O . SER A 1 188 ? -31.111 14.230 21.077 1.00 75.06 188 SER A O 1
ATOM 1558 N N . ASP A 1 189 ? -30.730 12.541 19.643 1.00 76.44 189 ASP A N 1
ATOM 1559 C CA . ASP A 1 189 ? -32.132 12.109 19.541 1.00 76.44 189 ASP A CA 1
ATOM 1560 C C . ASP A 1 189 ? -32.727 11.767 20.913 1.00 76.44 189 ASP A C 1
ATOM 1562 O O . ASP A 1 189 ? -33.840 12.175 21.243 1.00 76.44 189 ASP A O 1
ATOM 1566 N N . ARG A 1 190 ? -31.955 11.086 21.773 1.00 76.12 190 ARG A N 1
ATOM 1567 C CA . ARG A 1 190 ? -32.382 10.757 23.141 1.00 76.12 190 ARG A CA 1
ATOM 1568 C C . ARG A 1 190 ? -32.523 11.997 24.027 1.00 76.12 190 ARG A C 1
ATOM 1570 O O . ARG A 1 190 ? -33.362 12.002 24.925 1.00 76.12 190 ARG A O 1
ATOM 1577 N N . SER A 1 191 ? -31.696 13.021 23.811 1.00 80.25 191 SER A N 1
ATOM 1578 C CA . SER A 1 191 ? -31.805 14.298 24.522 1.00 80.25 191 SER A CA 1
ATOM 1579 C C . SER A 1 191 ? -33.048 15.066 24.079 1.00 80.25 191 SER A C 1
ATOM 1581 O O . SER A 1 191 ? -33.807 15.523 24.929 1.00 80.25 191 SER A O 1
ATOM 1583 N N . SER A 1 192 ? -33.293 15.155 22.769 1.00 82.31 192 SER A N 1
ATOM 1584 C CA . SER A 1 192 ? -34.485 15.799 22.207 1.00 82.31 192 SER A CA 1
ATOM 1585 C C . SER A 1 192 ? -35.771 15.100 22.648 1.00 82.31 192 SER A C 1
ATOM 1587 O O . SER A 1 192 ? -36.712 15.765 23.066 1.00 82.31 192 SER A O 1
ATOM 1589 N N . GLN A 1 193 ? -35.798 13.764 22.649 1.00 82.12 193 GLN A N 1
ATOM 1590 C CA . GLN A 1 193 ? -36.959 13.000 23.109 1.00 82.12 193 GLN A CA 1
ATOM 1591 C C . GLN A 1 193 ? -37.257 13.235 24.598 1.00 82.12 193 GLN A C 1
ATOM 1593 O O . GLN A 1 193 ? -38.417 13.343 24.977 1.00 82.12 193 GLN A O 1
ATOM 1598 N N . LYS A 1 194 ? -36.226 13.338 25.447 1.00 87.00 194 LYS A N 1
ATOM 1599 C CA . LYS A 1 194 ? -36.411 13.665 26.870 1.00 87.00 194 LYS A CA 1
ATOM 1600 C C . LYS A 1 194 ? -36.961 15.074 27.082 1.00 87.00 194 LYS A C 1
ATOM 1602 O O . LYS A 1 194 ? -37.817 15.239 27.938 1.00 87.00 194 LYS A O 1
ATOM 1607 N N . ALA A 1 195 ? -36.481 16.051 26.314 1.00 86.94 195 ALA A N 1
ATOM 1608 C CA . ALA A 1 195 ? -36.967 17.426 26.402 1.00 86.94 195 ALA A CA 1
ATOM 1609 C C . ALA A 1 195 ? -38.456 17.529 26.027 1.00 86.94 195 ALA A C 1
ATOM 1611 O O . ALA A 1 195 ? -39.212 18.169 26.742 1.00 86.94 195 ALA A O 1
ATOM 1612 N N . LEU A 1 196 ? -38.885 16.834 24.967 1.00 88.50 196 LEU A N 1
ATOM 1613 C CA . LEU A 1 196 ? -40.293 16.804 24.545 1.00 88.50 196 LEU A CA 1
ATOM 1614 C C . LEU A 1 196 ? -41.219 16.127 25.565 1.00 88.50 196 LEU A C 1
ATOM 1616 O O . LEU A 1 196 ? -42.361 16.537 25.724 1.00 88.50 196 LEU A O 1
ATOM 1620 N N . LEU A 1 197 ? -40.745 15.076 26.240 1.00 88.00 197 LEU A N 1
ATOM 1621 C CA . LEU A 1 197 ? -41.531 14.408 27.280 1.00 88.00 197 LEU A CA 1
ATOM 1622 C C . LEU A 1 197 ? -41.708 15.291 28.515 1.00 88.00 197 LEU A C 1
ATOM 1624 O O . LEU A 1 197 ? -42.788 15.295 29.085 1.00 88.00 197 LEU A O 1
ATOM 1628 N N . GLN A 1 198 ? -40.675 16.044 28.897 1.00 87.69 198 GLN A N 1
ATOM 1629 C CA . GLN A 1 198 ? -40.755 16.960 30.031 1.00 87.69 198 GLN A CA 1
ATOM 1630 C C . GLN A 1 198 ? -41.725 18.121 29.758 1.00 87.69 198 GLN A C 1
ATOM 1632 O O . GLN A 1 198 ? -42.530 18.445 30.619 1.00 87.69 198 GLN A O 1
ATOM 1637 N N . ASP A 1 199 ? -41.703 18.683 28.547 1.00 85.31 199 ASP A N 1
ATOM 1638 C CA . ASP A 1 199 ? -42.640 19.737 28.120 1.00 85.31 199 ASP A CA 1
ATOM 1639 C C . ASP A 1 199 ? -44.104 19.250 28.176 1.00 85.31 199 ASP A C 1
ATOM 1641 O O . ASP A 1 199 ? -44.989 19.959 28.635 1.00 85.31 199 ASP A O 1
ATOM 1645 N N . SER A 1 200 ? -44.349 17.984 27.814 1.00 82.00 200 SER A N 1
ATOM 1646 C CA . SER A 1 200 ? -45.674 17.352 27.907 1.00 82.00 200 SER A CA 1
ATOM 1647 C C . SER A 1 200 ? -46.122 17.002 29.334 1.00 82.00 200 SER A C 1
ATOM 1649 O O . SER A 1 200 ? -47.303 16.722 29.522 1.00 82.00 200 SER A O 1
ATOM 1651 N N . GLU A 1 201 ? -45.212 16.908 30.306 1.00 84.94 201 GLU A N 1
ATOM 1652 C CA . GLU A 1 201 ? -45.549 16.670 31.720 1.00 84.94 201 GLU A CA 1
ATOM 1653 C C . GLU A 1 201 ? -45.806 17.984 32.480 1.00 84.94 201 GLU A C 1
ATOM 1655 O O . GLU A 1 201 ? -46.386 17.954 33.567 1.00 84.94 201 GLU A O 1
ATOM 1660 N N . GLU A 1 202 ? -45.356 19.119 31.930 1.00 80.25 202 GLU A N 1
ATOM 1661 C CA . GLU A 1 202 ? -45.514 20.460 32.506 1.00 80.25 202 GLU A CA 1
ATOM 1662 C C . GLU A 1 202 ? -46.804 21.185 32.038 1.00 80.25 202 GLU A C 1
ATOM 1664 O O . GLU A 1 202 ? -47.201 22.156 32.688 1.00 80.25 202 GLU A O 1
ATOM 1669 N N . GLU A 1 203 ? -47.485 20.701 30.984 1.00 64.50 203 GLU A N 1
ATOM 1670 C CA . GLU A 1 203 ? -48.831 21.136 30.525 1.00 64.50 203 GLU A CA 1
ATOM 1671 C C . GLU A 1 203 ? -49.993 20.359 31.175 1.00 64.50 203 GLU A C 1
ATOM 1673 O O . GLU A 1 203 ? -51.013 21.012 31.515 1.00 64.50 203 GLU A O 1
#

Sequence (203 aa):
MANFKGHALPGSFFLLFGLWWSVKYPLRQCWRRGQPRGRSRLPQFFNRIDLVEGALKIFFAFQFVPDGPHGHLYNQEAKSWVKLMNWQHSTMYLFYGISGIADVFLRDNPVLELLRSSLAILQGTWFYQIGFVLFPLNGVQWDLTLHDNMMFVTMCFCWHYAVTLLIIGLNYSLINDMEIGLRKQPSSDRSSQKALLQDSEEE

Secondary structure (DSSP, 8-state):
---HHHHHHHHHHHHHHHHHHHHHHHHHHHHHHHS-TT-----HHHHHHHHHHHHHHHHHHHHT-TTS--S--EETTTTEETTHHHHHHHHHHHHHHHHHHHHHHSTT-HHHHHHHHHHHHHHHHHHHHHHHHHS-SSSSPP-SS-HHHHHHHHHHHHHHHHHHHHHHHHHHHHHHHHHHHHHHHHHHHHHHHHHHHHHHHH-